Protein AF-Q0GH39-F1 (afdb_monomer)

Secondary structure (DSSP, 8-state):
----TT-EEPTTHHHHHHHHHTTT-SEEEEEEEEESSS-EEES--SS-EEE-HHHHHHHHHTSSS----STTEEE-HHHHHHHHHHS-TT---SSSHHHHHHHHHHTT-S-EEEEEEEEEEEEP-TTSTTT---HHHHHHHHHHHHHHHHHHHHHGGGS--HHHHHHHHHHHHHHHHHHHHTT-

Structure (mmCIF, N/CA/C/O backbone):
data_AF-Q0GH39-F1
#
_entry.id   AF-Q0GH39-F1
#
loop_
_atom_site.group_PDB
_atom_site.id
_atom_site.type_symbol
_atom_site.label_atom_id
_atom_site.label_alt_id
_atom_site.label_comp_id
_atom_site.label_asym_id
_atom_site.label_entity_id
_atom_site.label_seq_id
_atom_site.pdbx_PDB_ins_code
_atom_site.Cartn_x
_atom_site.Cartn_y
_atom_site.Cartn_z
_atom_site.occupancy
_atom_site.B_iso_or_equiv
_atom_site.auth_seq_id
_atom_site.auth_comp_id
_atom_site.auth_asym_id
_atom_site.auth_atom_id
_atom_site.pdbx_PDB_model_num
ATOM 1 N N . MET A 1 1 ? -10.008 -7.295 0.689 1.00 92.81 1 MET A N 1
ATOM 2 C CA . MET A 1 1 ? -8.593 -7.671 0.503 1.00 92.81 1 MET A CA 1
ATOM 3 C C . MET A 1 1 ? -8.349 -7.743 -0.989 1.00 92.81 1 MET A C 1
ATOM 5 O O . MET A 1 1 ? -9.233 -8.236 -1.680 1.00 92.81 1 MET A O 1
ATOM 9 N N . PHE A 1 2 ? -7.231 -7.207 -1.463 1.00 94.56 2 PHE A N 1
ATOM 10 C CA . PHE A 1 2 ? -6.811 -7.330 -2.860 1.00 94.56 2 PHE A CA 1
ATOM 11 C C . PHE A 1 2 ? -5.797 -8.472 -2.965 1.00 94.56 2 PHE A C 1
ATOM 13 O O . PHE A 1 2 ? -4.996 -8.655 -2.045 1.00 94.56 2 PHE A O 1
ATOM 20 N N . LEU A 1 3 ? -5.889 -9.251 -4.038 1.00 95.94 3 LEU A N 1
ATOM 21 C CA . LEU A 1 3 ? -5.005 -10.368 -4.350 1.00 95.94 3 LEU A CA 1
ATOM 22 C C . LEU A 1 3 ? -4.708 -10.300 -5.843 1.00 95.94 3 LEU A C 1
ATOM 24 O O . LEU A 1 3 ? -5.643 -10.351 -6.648 1.00 95.94 3 LEU A O 1
ATOM 28 N N . ASP A 1 4 ? -3.433 -10.161 -6.182 1.00 94.44 4 ASP A N 1
ATOM 29 C CA . ASP A 1 4 ? -2.993 -10.166 -7.570 1.00 94.44 4 ASP A CA 1
ATOM 30 C C . ASP A 1 4 ? -3.060 -11.594 -8.128 1.00 94.44 4 ASP A C 1
ATOM 32 O O . ASP A 1 4 ? -2.975 -12.582 -7.399 1.00 94.44 4 ASP A O 1
ATOM 36 N N . SER A 1 5 ? -3.273 -11.718 -9.438 1.00 94.19 5 SER A N 1
ATOM 37 C CA . SER A 1 5 ? -3.526 -13.013 -10.085 1.00 94.19 5 SER A CA 1
ATOM 38 C C . SER A 1 5 ? -2.322 -13.957 -10.106 1.00 94.19 5 SER A C 1
ATOM 40 O O . SER A 1 5 ? -2.497 -15.153 -10.329 1.00 94.19 5 SER A O 1
ATOM 42 N N . ASP A 1 6 ? -1.115 -13.418 -9.948 1.00 94.12 6 ASP A N 1
ATOM 43 C CA . ASP A 1 6 ? 0.143 -14.157 -9.853 1.00 94.12 6 ASP A CA 1
ATOM 44 C C . ASP A 1 6 ? 0.579 -14.434 -8.405 1.00 94.12 6 ASP A C 1
ATOM 46 O O . ASP A 1 6 ? 1.535 -15.175 -8.203 1.00 94.12 6 ASP A O 1
ATOM 50 N N . ASP A 1 7 ? -0.166 -13.944 -7.412 1.00 96.50 7 ASP A N 1
ATOM 51 C CA . ASP A 1 7 ? 0.133 -14.090 -5.989 1.00 96.50 7 ASP A CA 1
ATOM 52 C C . ASP A 1 7 ? -0.756 -15.137 -5.295 1.00 96.50 7 ASP A C 1
ATOM 54 O O . ASP A 1 7 ? -1.732 -15.652 -5.849 1.00 96.50 7 ASP A O 1
ATOM 58 N N . PHE A 1 8 ? -0.450 -15.448 -4.030 1.00 97.31 8 PHE A N 1
ATOM 59 C CA . PHE A 1 8 ? -1.297 -16.313 -3.204 1.00 97.31 8 PHE A CA 1
ATOM 60 C C . PHE A 1 8 ? -1.294 -15.930 -1.720 1.00 97.31 8 PHE A C 1
ATOM 62 O O . PHE A 1 8 ? -0.456 -15.176 -1.228 1.00 97.31 8 PHE A O 1
ATOM 69 N N . LEU A 1 9 ? -2.270 -16.453 -0.978 1.00 97.88 9 LEU A N 1
ATOM 70 C CA . LEU A 1 9 ? -2.419 -16.214 0.456 1.00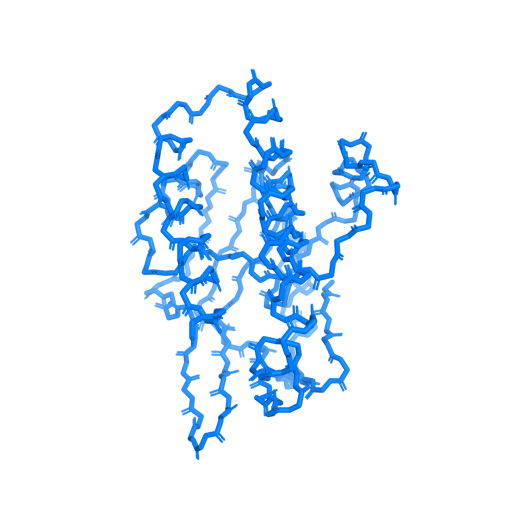 97.88 9 LEU A CA 1
ATOM 71 C C . LEU A 1 9 ? -1.886 -17.387 1.280 1.00 97.88 9 LEU A C 1
ATOM 73 O O . LEU A 1 9 ? -1.982 -18.547 0.876 1.00 97.88 9 LEU A O 1
ATOM 77 N N . THR A 1 10 ? -1.393 -17.090 2.481 1.00 97.19 10 THR A N 1
ATOM 78 C CA . THR A 1 10 ? -1.124 -18.115 3.496 1.00 97.19 10 THR A CA 1
ATOM 79 C C . THR A 1 10 ? -2.443 -18.805 3.885 1.00 97.19 10 THR A C 1
ATOM 81 O O . THR A 1 10 ? -3.457 -18.115 4.043 1.00 97.19 10 THR A O 1
ATOM 84 N N . PRO A 1 11 ? -2.475 -20.132 4.115 1.00 97.44 11 PRO A N 1
ATOM 85 C CA . PRO A 1 11 ? -3.648 -20.784 4.696 1.00 97.44 11 PRO A CA 1
ATOM 86 C C . PRO A 1 11 ? -4.101 -20.083 5.988 1.00 97.44 11 PRO A C 1
ATOM 88 O O . PRO A 1 11 ? -3.284 -19.805 6.865 1.00 97.44 11 PRO A O 1
ATOM 91 N N . GLY A 1 12 ? -5.394 -19.767 6.104 1.00 97.44 12 GLY A N 1
ATOM 92 C CA . GLY A 1 12 ? -5.940 -19.029 7.250 1.00 97.44 12 GLY A CA 1
ATOM 93 C C . GLY A 1 12 ? -5.892 -17.496 7.135 1.00 97.44 12 GLY A C 1
ATOM 94 O O . GLY A 1 12 ? -6.342 -16.801 8.049 1.00 97.44 12 GLY A O 1
ATOM 95 N N . ALA A 1 13 ? -5.338 -16.934 6.052 1.00 97.75 13 ALA A N 1
ATOM 96 C CA . ALA A 1 13 ? -5.208 -15.483 5.873 1.00 97.75 13 ALA A CA 1
ATOM 97 C C . ALA A 1 13 ? -6.553 -14.743 5.957 1.00 97.75 13 ALA A C 1
ATOM 99 O O . ALA A 1 13 ? -6.660 -13.709 6.623 1.00 97.75 13 ALA A O 1
ATOM 100 N N . CYS A 1 14 ? -7.585 -15.280 5.301 1.00 97.50 14 CYS A N 1
ATOM 101 C CA . CYS A 1 14 ? -8.921 -14.692 5.283 1.00 97.50 14 CYS A CA 1
ATOM 102 C C . CYS A 1 14 ? -9.571 -14.734 6.668 1.00 97.50 14 CYS A C 1
ATOM 104 O O . CYS A 1 14 ? -10.181 -13.753 7.085 1.00 97.50 14 CYS A O 1
ATOM 106 N N . GLU A 1 15 ? -9.406 -15.829 7.404 1.00 98.25 15 GLU A N 1
ATOM 107 C CA . GLU A 1 15 ? -9.923 -16.031 8.755 1.00 98.25 15 GLU A CA 1
ATOM 108 C C . GLU A 1 15 ? -9.278 -15.057 9.742 1.00 98.25 15 GLU A C 1
ATOM 110 O O . GLU A 1 15 ? -9.983 -14.417 10.527 1.00 98.25 15 GLU A O 1
ATOM 115 N N . ILE A 1 16 ? -7.952 -14.894 9.663 1.00 97.94 16 ILE A N 1
ATOM 116 C CA . ILE A 1 16 ? -7.201 -13.914 10.455 1.00 97.94 16 ILE A CA 1
ATOM 117 C C . ILE A 1 16 ? -7.714 -12.505 10.150 1.00 97.94 16 ILE A C 1
ATOM 119 O O . ILE A 1 16 ? -8.141 -11.793 11.061 1.00 97.94 16 ILE A O 1
ATOM 123 N N . ALA A 1 17 ? -7.734 -12.109 8.874 1.00 98.00 17 ALA A N 1
ATOM 124 C CA . ALA A 1 17 ? -8.177 -10.777 8.482 1.00 98.00 17 ALA A CA 1
ATOM 125 C C . ALA A 1 17 ? -9.638 -10.518 8.877 1.00 98.00 17 ALA A C 1
ATOM 127 O O . ALA A 1 17 ? -9.957 -9.448 9.385 1.00 98.00 17 ALA A O 1
ATOM 128 N N . PHE A 1 18 ? -10.529 -11.494 8.701 1.00 97.75 18 PHE A N 1
ATOM 129 C CA . PHE A 1 18 ? -11.941 -11.371 9.055 1.00 97.75 18 PHE A CA 1
ATOM 130 C C . PHE A 1 18 ? -12.151 -11.220 10.564 1.00 97.75 18 PHE A C 1
ATOM 132 O O . PHE A 1 18 ? -12.918 -10.356 10.998 1.00 97.75 18 PHE A O 1
ATOM 139 N N . LYS A 1 19 ? -11.447 -12.024 11.372 1.00 98.25 19 LYS A N 1
ATOM 140 C CA . LYS A 1 19 ? -11.475 -11.923 12.836 1.00 98.25 19 LYS A CA 1
ATOM 141 C C . LYS A 1 19 ? -11.043 -10.537 13.305 1.00 98.25 19 LYS A C 1
ATOM 143 O O . LYS A 1 19 ? -11.681 -9.972 14.191 1.00 98.25 19 LYS A O 1
ATOM 148 N N . GLU A 1 20 ? -9.983 -9.992 12.718 1.00 98.12 20 GLU A N 1
ATOM 149 C CA . GLU A 1 20 ? -9.489 -8.665 13.076 1.00 98.12 20 GLU A CA 1
ATOM 150 C C . GLU A 1 20 ? -10.430 -7.560 12.577 1.00 98.12 20 GLU A C 1
ATOM 152 O O . GLU A 1 20 ? -10.809 -6.703 13.369 1.00 98.12 20 GLU A O 1
ATOM 157 N N . MET A 1 21 ? -10.929 -7.618 11.335 1.00 97.75 21 MET A N 1
ATOM 158 C CA . MET A 1 21 ? -11.890 -6.632 10.807 1.00 97.75 21 MET A CA 1
ATOM 159 C C . MET A 1 21 ? -13.150 -6.517 11.678 1.00 97.75 21 MET A C 1
ATOM 161 O O . MET A 1 21 ? -13.659 -5.413 11.877 1.00 97.75 21 MET A O 1
ATOM 165 N N . LYS A 1 22 ? -13.627 -7.625 12.270 1.00 97.88 22 LYS A N 1
ATOM 166 C CA . LYS A 1 22 ? -14.763 -7.623 13.214 1.00 97.88 22 LYS A CA 1
ATOM 167 C C . LYS A 1 22 ? -14.542 -6.774 14.470 1.00 97.88 22 LYS A C 1
ATOM 169 O O . LYS A 1 22 ? -15.515 -6.406 15.119 1.00 97.88 22 LYS A O 1
ATOM 174 N N . LYS A 1 23 ? -13.298 -6.421 14.802 1.00 98.00 23 LYS A N 1
ATOM 175 C CA . LYS A 1 23 ? -12.961 -5.510 15.911 1.00 98.00 23 LYS A CA 1
ATOM 176 C C . LYS A 1 23 ? -13.138 -4.025 15.544 1.00 98.00 23 LYS A C 1
ATOM 178 O O . LYS A 1 23 ? -12.750 -3.145 16.321 1.00 98.00 23 LYS A O 1
ATOM 183 N N . GLY A 1 24 ? -13.704 -3.741 14.368 1.00 97.81 24 GLY A N 1
ATOM 184 C CA . GLY A 1 24 ? -14.064 -2.398 13.915 1.00 97.81 24 GLY A CA 1
ATOM 185 C C . GLY A 1 24 ? -12.894 -1.594 13.354 1.00 97.81 24 GLY A C 1
ATOM 186 O O . GLY A 1 24 ? -12.893 -0.377 13.492 1.00 97.81 24 GLY A O 1
ATOM 187 N N . PHE A 1 25 ? -11.880 -2.252 12.788 1.00 98.62 25 PHE A N 1
ATOM 188 C CA . PHE A 1 25 ? -10.782 -1.563 12.105 1.00 98.62 25 PHE A CA 1
ATOM 189 C C . PHE A 1 25 ? -11.198 -1.080 10.713 1.00 98.62 25 PHE A C 1
ATOM 191 O O . PHE A 1 25 ? -11.975 -1.732 10.011 1.00 98.62 25 PHE A O 1
ATOM 198 N N . ASP A 1 26 ? -10.619 0.043 10.304 1.00 98.69 26 ASP A N 1
ATOM 199 C CA . ASP A 1 26 ? -10.753 0.609 8.962 1.00 98.69 26 ASP A CA 1
ATOM 200 C C . ASP A 1 26 ? -9.764 -0.026 7.992 1.00 98.69 26 ASP A C 1
ATOM 202 O O . ASP A 1 26 ? -10.059 -0.229 6.813 1.00 98.69 26 ASP A O 1
ATOM 206 N N . LEU A 1 27 ? -8.574 -0.329 8.504 1.00 98.62 27 LEU A N 1
ATOM 207 C CA . LEU A 1 27 ? -7.462 -0.862 7.744 1.00 98.62 27 LEU A CA 1
ATOM 208 C C . LEU A 1 27 ? -6.684 -1.863 8.586 1.00 98.62 27 LEU A C 1
ATOM 210 O O . LEU A 1 27 ? -6.295 -1.569 9.717 1.00 98.62 27 LEU A O 1
ATOM 214 N N . LEU A 1 28 ? -6.390 -3.011 7.989 1.00 98.56 28 LEU A N 1
ATOM 215 C CA . LEU A 1 28 ? -5.394 -3.946 8.495 1.00 98.56 28 LEU A CA 1
ATOM 216 C C . LEU A 1 28 ? -4.222 -3.988 7.520 1.00 98.56 28 LEU A C 1
ATOM 218 O O . LEU A 1 28 ? -4.433 -4.196 6.325 1.00 98.56 28 LEU A O 1
ATOM 222 N N . CYS A 1 29 ? -3.008 -3.843 8.035 1.00 97.81 29 CYS A N 1
ATOM 223 C CA . CYS A 1 29 ? -1.756 -4.006 7.307 1.00 97.81 29 CYS A CA 1
ATOM 224 C C . CYS A 1 29 ? -1.019 -5.231 7.843 1.00 97.81 29 CYS A C 1
ATOM 226 O O . CYS A 1 29 ? -0.795 -5.345 9.046 1.00 97.81 29 CYS A O 1
ATOM 228 N N . PHE A 1 30 ? -0.600 -6.118 6.954 1.00 97.44 30 PHE A N 1
ATOM 229 C CA . PHE A 1 30 ? 0.136 -7.322 7.315 1.00 97.44 30 PHE A CA 1
ATOM 230 C C . PHE A 1 30 ? 1.515 -7.338 6.662 1.00 97.44 30 PHE A C 1
ATOM 232 O O . PHE A 1 30 ? 1.732 -6.718 5.613 1.00 97.44 30 PHE A O 1
ATOM 239 N N . ASP A 1 31 ? 2.441 -8.066 7.279 1.00 96.19 31 ASP A N 1
ATOM 240 C CA . ASP A 1 31 ? 3.683 -8.455 6.619 1.00 96.19 31 ASP A CA 1
ATOM 241 C C . ASP A 1 31 ? 3.399 -9.425 5.457 1.00 96.19 31 ASP A C 1
ATOM 243 O O . ASP A 1 31 ? 2.314 -10.008 5.320 1.00 96.19 31 ASP A O 1
ATOM 247 N N . ALA A 1 32 ? 4.402 -9.599 4.600 1.00 96.50 32 ALA A N 1
ATOM 248 C CA . ALA A 1 32 ? 4.335 -10.481 3.440 1.00 96.50 32 ALA A CA 1
ATOM 249 C C . ALA A 1 32 ? 5.587 -11.338 3.315 1.00 96.50 32 ALA A C 1
ATOM 251 O O . ALA A 1 32 ? 6.680 -10.937 3.722 1.00 96.50 32 ALA A O 1
ATOM 252 N N . PHE A 1 33 ? 5.445 -12.460 2.626 1.00 97.44 33 PHE A N 1
ATOM 253 C CA . PHE A 1 33 ? 6.554 -13.131 1.975 1.00 97.44 33 PHE A CA 1
ATOM 254 C C . PHE A 1 33 ? 6.672 -12.625 0.537 1.00 97.44 33 PHE A C 1
ATOM 256 O O . PHE A 1 33 ? 5.681 -12.510 -0.166 1.00 97.44 33 PHE A O 1
ATOM 263 N N . VAL A 1 34 ? 7.889 -12.317 0.103 1.00 95.88 34 VAL A N 1
ATOM 264 C CA . VAL A 1 34 ? 8.222 -11.963 -1.281 1.00 95.88 34 VAL A CA 1
ATOM 265 C C . VAL A 1 34 ? 9.200 -13.003 -1.800 1.00 95.88 34 VAL A C 1
ATOM 267 O O . VAL A 1 34 ? 10.289 -13.168 -1.233 1.00 95.88 34 VAL A O 1
ATOM 270 N N . HIS A 1 35 ? 8.828 -13.689 -2.873 1.00 95.31 35 HIS A N 1
ATOM 271 C CA . HIS A 1 35 ? 9.655 -14.673 -3.555 1.00 95.31 35 HIS A CA 1
ATOM 272 C C . HIS A 1 35 ? 10.178 -14.109 -4.886 1.00 95.31 35 HIS A C 1
ATOM 274 O O . HIS A 1 35 ? 9.443 -13.476 -5.628 1.00 95.31 35 HIS A O 1
ATOM 280 N N . ARG A 1 36 ? 11.479 -14.292 -5.167 1.00 90.56 36 ARG A N 1
ATOM 281 C CA . ARG A 1 36 ? 12.134 -13.920 -6.445 1.00 90.56 36 ARG A CA 1
ATOM 282 C C . ARG A 1 36 ? 13.186 -14.943 -6.852 1.00 90.56 36 ARG A C 1
ATOM 284 O O . ARG A 1 36 ? 13.103 -15.554 -7.902 1.00 90.56 36 ARG A O 1
ATOM 291 N N . VAL A 1 37 ? 14.199 -15.094 -6.002 1.00 91.38 37 VAL A N 1
ATOM 292 C CA . VAL A 1 37 ? 15.189 -16.194 -6.052 1.00 91.38 37 VAL A CA 1
ATOM 293 C C . VAL A 1 37 ? 15.162 -16.973 -4.738 1.00 91.38 37 VAL A C 1
ATOM 295 O O . VAL A 1 37 ? 15.375 -18.176 -4.699 1.00 91.38 37 VAL A O 1
ATOM 298 N N . LYS A 1 38 ? 14.918 -16.256 -3.637 1.00 94.19 38 LYS A N 1
ATOM 299 C CA . LYS A 1 38 ? 14.680 -16.790 -2.299 1.00 94.19 38 LYS A CA 1
ATOM 300 C C . LYS A 1 38 ? 13.532 -16.013 -1.679 1.00 94.19 38 LYS A C 1
ATOM 302 O O . LYS A 1 38 ? 13.419 -14.808 -1.926 1.00 94.19 38 LYS A O 1
ATOM 307 N N . THR A 1 39 ? 12.754 -16.678 -0.840 1.00 95.81 39 THR A N 1
ATOM 308 C CA . THR A 1 39 ? 11.678 -16.049 -0.078 1.00 95.81 39 THR A CA 1
ATOM 309 C C . THR A 1 39 ? 12.249 -15.163 1.024 1.00 95.81 39 THR A C 1
ATOM 311 O O . THR A 1 39 ? 13.164 -15.557 1.752 1.00 95.81 39 THR A O 1
ATOM 314 N N . LYS A 1 40 ? 11.731 -13.940 1.142 1.00 95.56 40 LYS A N 1
ATOM 315 C CA . LYS A 1 40 ? 12.098 -12.975 2.186 1.00 95.56 40 LYS A CA 1
ATOM 316 C C . LYS A 1 40 ? 10.846 -12.347 2.773 1.00 95.56 40 LYS A C 1
ATOM 318 O O . LYS A 1 40 ? 9.863 -12.174 2.069 1.00 95.56 40 LYS A O 1
ATOM 323 N N . GLN A 1 41 ? 10.917 -11.924 4.031 1.00 94.19 41 GLN A N 1
ATOM 324 C CA . GLN A 1 41 ? 9.872 -11.083 4.607 1.00 94.19 41 GLN A CA 1
ATOM 325 C C . GLN A 1 41 ? 9.953 -9.647 4.076 1.00 94.19 41 GLN A C 1
ATOM 327 O O . GLN A 1 41 ? 11.050 -9.070 3.966 1.00 94.19 41 GLN A O 1
ATOM 332 N N . PHE A 1 42 ? 8.782 -9.089 3.792 1.00 91.25 42 PHE A N 1
ATOM 333 C CA . PHE A 1 42 ? 8.529 -7.734 3.320 1.00 91.25 42 PHE A CA 1
ATOM 334 C C . PHE A 1 42 ? 7.717 -6.951 4.358 1.00 91.25 42 PHE A C 1
ATOM 336 O O . PHE A 1 42 ? 7.012 -7.556 5.156 1.00 91.25 42 PHE A O 1
ATOM 343 N N . TYR A 1 43 ? 7.881 -5.624 4.362 1.00 90.56 43 TYR A N 1
ATOM 344 C CA . TYR A 1 43 ? 7.583 -4.682 5.458 1.00 90.56 43 TYR A CA 1
ATOM 345 C C . TYR A 1 43 ? 8.372 -4.910 6.752 1.00 90.56 43 TYR A C 1
ATOM 347 O O . TYR A 1 43 ? 9.080 -3.991 7.173 1.00 90.56 43 TYR A O 1
ATOM 355 N N . ARG A 1 44 ? 8.386 -6.136 7.284 1.00 93.56 44 ARG A N 1
ATOM 356 C CA . ARG A 1 44 ? 9.120 -6.536 8.498 1.00 93.56 44 ARG A CA 1
ATOM 357 C C . ARG A 1 44 ? 8.716 -5.688 9.697 1.00 93.56 44 ARG A C 1
ATOM 359 O O . ARG A 1 44 ? 9.564 -5.061 10.348 1.00 93.56 44 ARG A O 1
ATOM 366 N N . PHE A 1 45 ? 7.418 -5.637 9.963 1.00 93.50 45 PHE A N 1
ATOM 367 C CA . PHE A 1 45 ? 6.898 -4.935 11.123 1.00 93.50 45 PHE A CA 1
ATOM 368 C C . PHE A 1 45 ? 7.511 -5.503 12.409 1.00 93.50 45 PHE A C 1
ATOM 370 O O . PHE A 1 45 ? 7.539 -6.709 12.644 1.00 93.50 45 PHE A O 1
ATOM 377 N N . LYS A 1 46 ? 8.046 -4.617 13.259 1.00 92.62 46 LYS A N 1
ATOM 378 C CA . LYS A 1 46 ? 8.759 -5.029 14.482 1.00 92.62 46 LYS A CA 1
ATOM 379 C C . LYS A 1 46 ? 7.829 -5.659 15.519 1.00 92.62 46 LYS A C 1
ATOM 381 O O . LYS A 1 46 ? 8.256 -6.510 16.293 1.00 92.62 46 LYS A O 1
ATOM 386 N N . GLN A 1 47 ? 6.582 -5.209 15.544 1.00 93.75 47 GLN A N 1
ATOM 387 C CA . GLN A 1 47 ? 5.547 -5.647 16.466 1.00 93.75 47 GLN A CA 1
ATOM 388 C C . GLN A 1 47 ? 4.174 -5.356 15.870 1.00 93.75 47 GLN A C 1
ATOM 390 O O . GLN A 1 47 ? 4.048 -4.510 14.980 1.00 93.75 47 GLN A O 1
ATOM 395 N N . ASP A 1 48 ? 3.163 -6.023 16.414 1.00 97.69 48 ASP A N 1
ATOM 396 C CA . ASP A 1 48 ? 1.775 -5.673 16.149 1.00 97.69 48 ASP A CA 1
ATOM 397 C C . ASP A 1 48 ? 1.459 -4.323 16.810 1.00 97.69 48 ASP A C 1
ATOM 399 O O . ASP A 1 48 ? 2.024 -3.971 17.853 1.00 97.69 48 ASP A O 1
ATOM 403 N N . GLY A 1 49 ? 0.566 -3.552 16.200 1.00 97.69 49 GLY A N 1
ATOM 404 C CA . GLY A 1 49 ? 0.223 -2.220 16.684 1.00 97.69 49 GLY A CA 1
ATOM 405 C C . GLY A 1 49 ? -1.149 -1.770 16.219 1.00 97.69 49 GLY A C 1
ATOM 406 O O . GLY A 1 49 ? -1.610 -2.151 15.145 1.00 97.69 49 GLY A O 1
ATOM 407 N N . VAL A 1 50 ? -1.788 -0.946 17.042 1.00 98.44 50 VAL A N 1
ATOM 408 C CA . VAL A 1 50 ? -3.030 -0.244 16.719 1.00 98.44 50 VAL A CA 1
ATOM 409 C C . VAL A 1 50 ? -2.732 1.244 16.744 1.00 98.44 50 VAL A C 1
ATOM 411 O O . VAL A 1 50 ? -2.044 1.713 17.646 1.00 98.44 50 VAL A O 1
ATOM 414 N N . PHE A 1 51 ? -3.243 1.956 15.751 1.00 98.31 51 PHE A N 1
ATOM 415 C CA . PHE A 1 51 ? -2.943 3.355 15.507 1.00 98.31 51 PHE A CA 1
ATOM 416 C C . PHE A 1 51 ? -4.228 4.108 15.187 1.00 98.31 51 PHE A C 1
ATOM 418 O O . PHE A 1 51 ? -5.097 3.592 14.472 1.00 98.31 51 PHE A O 1
ATOM 425 N N . ASN A 1 52 ? -4.316 5.351 15.651 1.00 98.06 52 ASN A N 1
ATOM 426 C CA . ASN A 1 52 ? -5.166 6.330 14.989 1.00 98.06 52 ASN A CA 1
ATOM 427 C C . ASN A 1 52 ? -4.521 6.816 13.677 1.00 98.06 52 ASN A C 1
ATOM 429 O O . ASN A 1 52 ? -3.387 6.456 13.352 1.00 98.06 52 ASN A O 1
ATOM 433 N N . GLN A 1 53 ? -5.230 7.652 12.916 1.00 96.44 53 GLN A N 1
ATOM 434 C CA . GLN A 1 53 ? -4.721 8.182 11.649 1.00 96.44 53 GLN A CA 1
ATOM 435 C C . GLN A 1 53 ? -3.344 8.837 11.784 1.00 96.44 53 GLN A C 1
ATOM 437 O O . GLN A 1 53 ? -2.409 8.469 11.078 1.00 96.44 53 GLN A O 1
ATOM 442 N N . LYS A 1 54 ? -3.211 9.805 12.694 1.00 95.62 54 LYS A N 1
ATOM 443 C CA . LYS A 1 54 ? -1.987 10.592 12.856 1.00 95.62 54 LYS A CA 1
ATOM 444 C C . LYS A 1 54 ? -0.812 9.694 13.242 1.00 95.62 54 LYS A C 1
ATOM 446 O O . LYS A 1 54 ? 0.237 9.749 12.606 1.00 95.62 54 LYS A O 1
ATOM 451 N N . GLU A 1 55 ? -1.019 8.813 14.218 1.00 97.00 55 GLU A N 1
ATOM 452 C CA . GLU A 1 55 ? -0.010 7.843 14.656 1.00 97.00 55 GLU A CA 1
ATOM 453 C C . GLU A 1 55 ? 0.407 6.905 13.516 1.00 97.00 55 GLU A C 1
ATOM 455 O O . GLU A 1 55 ? 1.588 6.586 13.373 1.00 97.00 55 GLU A O 1
ATOM 460 N N . PHE A 1 56 ? -0.540 6.491 12.668 1.00 97.06 56 PHE A N 1
ATOM 461 C CA . PHE A 1 56 ? -0.251 5.654 11.510 1.00 97.06 56 PHE A CA 1
ATOM 462 C C . PHE A 1 56 ? 0.574 6.397 10.448 1.00 97.06 56 PHE A C 1
ATOM 464 O O . 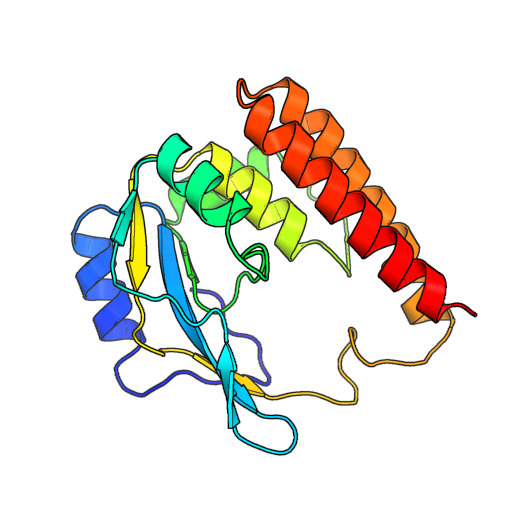PHE A 1 56 ? 1.530 5.838 9.911 1.00 97.06 56 PHE A O 1
ATOM 471 N N . LEU A 1 57 ? 0.267 7.666 10.167 1.00 95.75 57 LEU A N 1
ATOM 472 C CA . LEU A 1 57 ? 1.037 8.493 9.227 1.00 95.75 57 LEU A CA 1
ATOM 473 C C . LEU A 1 57 ? 2.468 8.762 9.730 1.00 95.75 57 LEU A C 1
ATOM 475 O O . LEU A 1 57 ? 3.437 8.693 8.961 1.00 95.75 57 LEU A O 1
ATOM 479 N N . GLU A 1 58 ? 2.630 8.993 11.033 1.00 94.69 58 GLU A N 1
ATOM 480 C CA . GLU A 1 58 ? 3.944 9.084 11.679 1.00 94.69 58 GLU A CA 1
ATOM 481 C C . GLU A 1 58 ? 4.698 7.748 11.620 1.00 94.69 58 GLU A C 1
ATOM 483 O O . GLU A 1 58 ? 5.902 7.714 11.341 1.00 94.69 58 GLU A O 1
ATOM 488 N N . PHE A 1 59 ? 3.998 6.634 11.849 1.00 94.69 59 PHE A N 1
ATOM 489 C CA . PHE A 1 59 ? 4.548 5.288 11.722 1.00 94.69 59 PHE A CA 1
ATOM 490 C C . PHE A 1 59 ? 5.051 5.018 10.298 1.00 94.69 59 PHE A C 1
ATOM 492 O O . PHE A 1 59 ? 6.184 4.553 10.143 1.00 94.69 59 PHE A O 1
ATOM 499 N N . LEU A 1 60 ? 4.263 5.352 9.267 1.00 92.75 60 LEU A N 1
ATOM 500 C CA . LEU A 1 60 ? 4.635 5.211 7.853 1.00 92.75 60 LEU A CA 1
ATOM 501 C C . LEU A 1 60 ? 5.896 6.009 7.511 1.00 92.75 60 LEU A C 1
ATOM 503 O O . LEU A 1 60 ? 6.792 5.485 6.850 1.00 92.75 60 LEU A O 1
ATOM 507 N N . SER A 1 61 ? 6.001 7.239 8.019 1.00 90.81 61 SER A N 1
ATOM 508 C CA . SER A 1 61 ? 7.154 8.124 7.795 1.00 90.81 61 SER A CA 1
ATOM 509 C C . SER A 1 61 ? 8.478 7.562 8.316 1.00 90.81 61 SER A C 1
ATOM 511 O O . SER A 1 61 ? 9.547 7.937 7.829 1.00 90.81 61 SER A O 1
ATOM 513 N N . LYS A 1 62 ? 8.412 6.643 9.287 1.00 90.38 62 LYS A N 1
ATOM 514 C CA . LYS A 1 62 ? 9.569 5.974 9.899 1.00 90.38 62 LYS A CA 1
ATOM 515 C C . LYS A 1 62 ? 9.908 4.636 9.231 1.00 90.38 62 LYS A C 1
ATOM 517 O O . LYS A 1 62 ? 10.942 4.047 9.551 1.00 90.38 62 LYS A O 1
ATOM 522 N N . GLN A 1 63 ? 9.074 4.142 8.312 1.00 87.75 63 GLN A N 1
ATOM 523 C CA . GLN A 1 63 ? 9.331 2.878 7.625 1.00 87.75 63 GLN A CA 1
ATOM 524 C C . GLN A 1 63 ? 10.375 3.036 6.519 1.00 87.75 63 GLN A C 1
ATOM 526 O O . GLN A 1 63 ? 10.442 4.041 5.813 1.00 87.75 63 GLN A O 1
ATOM 531 N N . ARG A 1 64 ? 11.164 1.977 6.307 1.00 83.25 64 ARG A N 1
ATOM 532 C CA . ARG A 1 64 ? 12.100 1.893 5.172 1.00 83.25 64 ARG A CA 1
ATOM 533 C C . ARG A 1 64 ? 11.370 2.007 3.828 1.00 83.25 64 ARG A C 1
ATOM 535 O O . ARG A 1 64 ? 11.886 2.618 2.894 1.00 83.25 64 ARG A O 1
ATOM 542 N N . HIS A 1 65 ? 10.195 1.391 3.742 1.00 80.06 65 HIS A N 1
ATOM 543 C CA . HIS A 1 65 ? 9.305 1.430 2.592 1.00 80.06 65 HIS A CA 1
ATOM 544 C C . HIS A 1 65 ? 7.969 2.003 3.055 1.00 80.06 65 HIS A C 1
ATOM 546 O O . HIS A 1 65 ? 7.361 1.458 3.977 1.00 80.06 65 HIS A O 1
ATOM 552 N N . PHE A 1 66 ? 7.513 3.088 2.427 1.00 80.06 66 PHE A N 1
ATOM 553 C CA . PHE A 1 66 ? 6.149 3.551 2.649 1.00 80.06 66 PHE A CA 1
ATOM 554 C C . PHE A 1 66 ? 5.201 2.466 2.136 1.00 80.06 66 PHE A C 1
ATOM 556 O O . PHE A 1 66 ? 5.375 1.960 1.027 1.00 80.06 66 PHE A O 1
ATOM 563 N N . CYS A 1 67 ? 4.263 2.046 2.981 1.00 86.88 67 CYS A N 1
ATOM 564 C CA . CYS A 1 67 ? 3.468 0.838 2.787 1.00 86.88 67 CYS A CA 1
ATOM 565 C C . CYS A 1 67 ? 2.355 1.007 1.746 1.00 86.88 67 CYS A C 1
ATOM 567 O O . CYS A 1 67 ? 1.181 0.855 2.072 1.00 86.88 67 CYS A O 1
ATOM 569 N N . TRP A 1 68 ? 2.724 1.319 0.504 1.00 92.88 68 TRP A N 1
ATOM 570 C CA . TRP A 1 68 ? 1.795 1.707 -0.557 1.00 92.88 68 TRP A CA 1
ATOM 571 C C . TRP A 1 68 ? 1.088 0.564 -1.268 1.00 92.88 68 TRP A C 1
ATOM 573 O O . TRP A 1 68 ? 0.104 0.832 -1.943 1.00 92.88 68 TRP A O 1
ATOM 583 N N . SER A 1 69 ? 1.557 -0.677 -1.122 1.00 92.62 69 SER A N 1
ATOM 584 C CA . SER A 1 69 ? 0.909 -1.815 -1.779 1.00 92.62 69 SER A CA 1
ATOM 585 C C . SER A 1 69 ? -0.563 -1.919 -1.389 1.00 92.62 69 SER A C 1
ATOM 587 O O . SER A 1 69 ? -0.890 -1.792 -0.208 1.00 92.62 69 SER A O 1
ATOM 589 N N . VAL A 1 70 ? -1.454 -2.215 -2.327 1.00 95.38 70 VAL A N 1
ATOM 590 C CA . VAL A 1 70 ? -2.817 -2.637 -1.954 1.00 95.38 70 VAL A CA 1
ATOM 591 C C . VAL A 1 70 ? -2.845 -4.091 -1.487 1.00 95.38 70 VAL A C 1
ATOM 593 O O . VAL A 1 70 ? -3.642 -4.455 -0.618 1.00 95.38 70 VAL A O 1
ATOM 596 N N . TRP A 1 71 ? -1.919 -4.908 -1.992 1.00 93.50 71 TRP A N 1
ATOM 597 C CA . TRP A 1 71 ? -1.646 -6.237 -1.461 1.00 93.50 71 TRP A CA 1
ATOM 598 C C . TRP A 1 71 ? -1.082 -6.150 -0.029 1.00 93.50 71 TRP A C 1
ATOM 600 O O . TRP A 1 71 ? -0.526 -5.128 0.384 1.00 93.50 71 TRP A O 1
ATOM 610 N N . THR A 1 72 ? -1.293 -7.220 0.744 1.00 93.56 72 THR A N 1
ATOM 611 C CA . THR A 1 72 ? -1.127 -7.324 2.217 1.00 93.56 72 THR A CA 1
ATOM 612 C C . THR A 1 72 ? -2.053 -6.484 3.092 1.00 93.56 72 THR A C 1
ATOM 614 O O . THR A 1 72 ? -1.831 -6.378 4.303 1.00 93.56 72 THR A O 1
ATOM 617 N N . LYS A 1 73 ? -3.111 -5.901 2.524 1.00 97.12 73 LYS A N 1
ATOM 618 C CA . LYS A 1 73 ? -4.052 -5.077 3.285 1.00 97.12 73 LYS A CA 1
ATOM 619 C C . LYS A 1 73 ? -5.488 -5.574 3.199 1.00 97.12 73 LYS A C 1
ATOM 621 O O . LYS A 1 73 ? -5.958 -6.081 2.175 1.00 97.12 73 LYS A O 1
ATOM 626 N N . CYS A 1 74 ? -6.216 -5.390 4.296 1.00 98.06 74 CYS A N 1
ATOM 627 C CA . CYS A 1 74 ? -7.663 -5.550 4.330 1.00 98.06 74 CYS A CA 1
ATOM 628 C C . CYS A 1 74 ? -8.315 -4.192 4.588 1.00 98.06 74 CYS A C 1
ATOM 630 O O . CYS A 1 74 ? -8.033 -3.549 5.595 1.00 98.06 74 CYS A O 1
ATOM 632 N N . PHE A 1 75 ? -9.165 -3.770 3.656 1.00 98.38 75 PHE A N 1
ATOM 633 C CA . PHE A 1 75 ? -9.792 -2.453 3.622 1.00 98.38 75 PHE A CA 1
ATOM 634 C C . PHE A 1 75 ? -11.286 -2.579 3.928 1.00 98.38 75 PHE A C 1
ATOM 636 O O . PHE A 1 75 ? -11.961 -3.472 3.400 1.00 98.38 75 PHE A O 1
ATOM 643 N N . ARG A 1 76 ? -11.817 -1.668 4.743 1.00 98.38 76 ARG A N 1
ATOM 644 C CA . ARG A 1 76 ? -13.251 -1.501 4.972 1.00 98.38 76 ARG A CA 1
ATOM 645 C C . ARG A 1 76 ? -13.924 -0.901 3.734 1.00 98.38 76 ARG A C 1
ATOM 647 O O . ARG A 1 76 ? -13.523 0.139 3.218 1.00 98.38 76 ARG A O 1
ATOM 654 N N . LYS A 1 77 ? -14.963 -1.576 3.242 1.00 97.31 77 LYS A N 1
ATOM 655 C CA . LYS A 1 77 ? -15.574 -1.299 1.931 1.00 97.31 77 LYS A CA 1
ATOM 656 C C . LYS A 1 77 ? -16.144 0.118 1.790 1.00 97.31 77 LYS A C 1
ATOM 658 O O . LYS A 1 77 ? -16.000 0.714 0.731 1.00 97.31 77 LYS A O 1
ATOM 663 N N . ASP A 1 78 ? -16.797 0.655 2.813 1.00 97.88 78 ASP A N 1
ATOM 664 C CA . ASP A 1 78 ? -17.387 2.001 2.776 1.00 97.88 78 ASP A CA 1
ATOM 665 C C . ASP A 1 78 ? -16.326 3.094 2.583 1.00 97.88 78 ASP A C 1
ATOM 667 O O . ASP A 1 78 ? -16.552 4.042 1.835 1.00 97.88 78 ASP A O 1
ATOM 671 N N . ILE A 1 79 ? -15.144 2.938 3.186 1.00 97.94 79 ILE A N 1
ATOM 672 C CA . ILE A 1 79 ? -14.031 3.880 3.020 1.00 97.94 79 ILE A CA 1
ATOM 673 C C . ILE A 1 79 ? -13.438 3.777 1.610 1.00 97.94 79 ILE A C 1
ATOM 675 O O . ILE A 1 79 ? -13.070 4.798 1.031 1.00 97.94 79 ILE A O 1
ATOM 679 N N . ILE A 1 80 ? -13.401 2.576 1.015 1.00 96.38 80 ILE A N 1
ATOM 680 C CA . ILE A 1 80 ? -12.987 2.401 -0.389 1.00 96.38 80 ILE A CA 1
ATOM 681 C C . ILE A 1 80 ? -13.890 3.244 -1.294 1.00 96.38 80 ILE A C 1
ATOM 683 O O . ILE A 1 80 ? -13.396 4.009 -2.118 1.00 96.38 80 ILE A O 1
ATOM 687 N N . LEU A 1 81 ? -15.209 3.134 -1.111 1.00 95.56 81 LEU A N 1
ATOM 688 C CA . LEU A 1 81 ? -16.186 3.872 -1.912 1.00 95.56 81 LEU A CA 1
ATOM 689 C C . LEU A 1 81 ? -16.026 5.389 -1.739 1.00 95.56 81 LEU A C 1
ATOM 691 O O . LEU A 1 81 ? -15.922 6.092 -2.739 1.00 95.56 81 LEU A O 1
ATOM 695 N N . LYS A 1 82 ? -15.871 5.872 -0.498 1.00 95.00 82 LYS A N 1
ATOM 696 C CA . LYS A 1 82 ? -15.551 7.286 -0.215 1.00 95.00 82 LYS A CA 1
ATOM 697 C C . LYS A 1 82 ? -14.245 7.740 -0.872 1.00 95.00 82 LYS A C 1
ATOM 699 O O . LYS A 1 82 ? -14.140 8.862 -1.355 1.00 95.00 82 LYS A O 1
ATOM 704 N N . SER A 1 83 ? -13.240 6.868 -0.924 1.00 93.75 83 SER A N 1
ATOM 705 C CA . SER A 1 83 ? -11.956 7.182 -1.562 1.00 93.75 83 SER A CA 1
ATOM 706 C C . SER A 1 83 ? -12.114 7.371 -3.073 1.00 93.75 83 SER A C 1
ATOM 708 O O . SER A 1 83 ? -11.504 8.272 -3.650 1.00 93.75 83 SER A O 1
ATOM 710 N N . PHE A 1 84 ? -12.978 6.584 -3.718 1.00 91.88 84 PHE A N 1
ATOM 711 C CA . PHE A 1 84 ? -13.286 6.738 -5.143 1.00 91.88 84 PHE A CA 1
ATOM 712 C C . PHE A 1 84 ? -14.126 7.976 -5.471 1.00 91.88 84 PHE A C 1
ATOM 714 O O . PHE A 1 84 ? -14.127 8.406 -6.617 1.00 91.88 84 PHE A O 1
ATOM 721 N N . GLU A 1 85 ? -14.770 8.620 -4.497 1.00 92.56 85 GLU A N 1
ATOM 722 C CA . GLU A 1 85 ? -15.387 9.937 -4.718 1.00 92.56 85 GLU A CA 1
ATOM 723 C C . GLU A 1 85 ? -14.332 11.047 -4.887 1.00 92.56 85 GLU A C 1
ATOM 725 O O . GLU A 1 85 ? -14.597 12.073 -5.515 1.00 92.56 85 GLU A O 1
ATOM 730 N N . LYS A 1 86 ? -13.116 10.847 -4.354 1.00 90.69 86 LYS A N 1
ATOM 731 C CA . LYS A 1 86 ? -11.986 11.787 -4.482 1.00 90.69 86 LYS A CA 1
ATOM 732 C C . LYS A 1 86 ? -11.110 11.522 -5.707 1.00 90.69 86 LYS A C 1
ATOM 734 O O . LYS A 1 86 ? -10.465 12.448 -6.198 1.00 90.69 86 LYS A O 1
ATOM 739 N N . ILE A 1 87 ? -11.071 10.280 -6.188 1.00 86.00 87 ILE A N 1
ATOM 740 C CA . ILE A 1 87 ? -10.264 9.860 -7.339 1.00 86.00 87 ILE 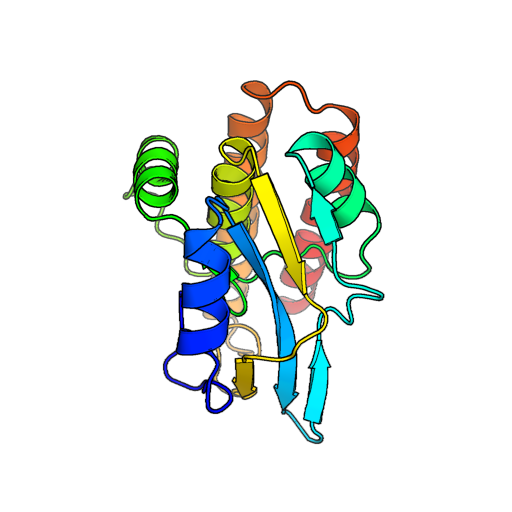A CA 1
ATOM 741 C C . ILE A 1 87 ? -11.171 9.775 -8.561 1.00 86.00 87 ILE A C 1
ATOM 743 O O . ILE A 1 87 ? -12.110 8.986 -8.592 1.00 86.00 87 ILE A O 1
ATOM 747 N N . LYS A 1 88 ? -10.890 10.557 -9.602 1.00 80.81 88 LYS A N 1
ATOM 748 C CA . LYS A 1 88 ? -11.725 10.504 -10.802 1.00 80.81 88 LYS A CA 1
ATOM 749 C C . LYS A 1 88 ? -11.448 9.233 -11.612 1.00 80.81 88 LYS A C 1
ATOM 751 O O . LYS A 1 88 ? -10.300 8.884 -11.863 1.00 80.81 88 LYS A O 1
ATOM 756 N N . ILE A 1 89 ? -12.506 8.571 -12.081 1.00 66.62 89 ILE A N 1
ATOM 757 C CA . ILE A 1 89 ? -12.425 7.320 -12.864 1.00 66.62 89 ILE A CA 1
ATOM 758 C C . ILE A 1 89 ? -11.694 7.496 -14.211 1.00 66.62 89 ILE A C 1
ATOM 760 O O . ILE A 1 89 ? -11.117 6.541 -14.735 1.00 66.62 89 ILE A O 1
ATOM 764 N N . ASP A 1 90 ? -11.687 8.702 -14.782 1.00 70.56 90 ASP A N 1
ATOM 765 C CA . ASP A 1 90 ? -10.951 9.025 -16.011 1.00 70.56 90 ASP A CA 1
ATOM 766 C C . ASP A 1 90 ? -9.433 9.151 -15.786 1.00 70.56 90 ASP A C 1
ATOM 768 O O . ASP A 1 90 ? -8.649 9.128 -16.741 1.00 70.56 90 ASP A O 1
ATOM 772 N N . GLU A 1 91 ? -8.973 9.184 -14.532 1.00 74.31 91 GLU A N 1
ATOM 773 C CA . GLU A 1 91 ? -7.558 9.131 -14.177 1.00 74.31 91 GLU A CA 1
ATOM 774 C C . GLU A 1 91 ? -7.004 7.704 -14.251 1.00 74.31 91 GLU A C 1
ATOM 776 O O . GLU A 1 91 ? -6.423 7.187 -13.302 1.00 74.31 91 GLU A O 1
ATOM 781 N N . ARG A 1 92 ? -7.127 7.072 -15.426 1.00 85.44 92 ARG A N 1
ATOM 782 C CA . ARG A 1 92 ? -6.471 5.790 -15.705 1.00 85.44 92 ARG A CA 1
ATOM 783 C C . ARG A 1 92 ? -4.967 5.938 -15.485 1.00 85.44 92 ARG A C 1
ATOM 785 O O . ARG A 1 92 ? -4.316 6.768 -16.128 1.00 85.44 92 ARG A O 1
ATOM 792 N N . LEU A 1 93 ? -4.458 5.140 -14.559 1.00 93.12 93 LEU A N 1
ATOM 793 C CA . LEU A 1 93 ? -3.054 4.980 -14.225 1.00 93.12 93 LEU A CA 1
ATOM 794 C C . LEU A 1 93 ? -2.750 3.499 -14.353 1.00 93.12 93 LEU A C 1
ATOM 796 O O . LEU A 1 93 ? -3.526 2.662 -13.901 1.00 93.12 93 LEU A O 1
ATOM 800 N N . SER A 1 94 ? -1.633 3.182 -14.985 1.00 93.69 94 SER A N 1
ATOM 801 C CA . SER A 1 94 ? -1.110 1.823 -14.981 1.00 93.69 94 SER A CA 1
ATOM 802 C C . SER A 1 94 ? 0.120 1.682 -14.084 1.00 93.69 94 SER A C 1
ATOM 804 O O . SER A 1 94 ? 0.716 0.610 -14.036 1.00 93.69 94 SER A O 1
ATOM 806 N N . TYR A 1 95 ? 0.565 2.775 -13.462 1.00 94.81 95 TYR A N 1
ATOM 807 C CA . TYR A 1 95 ? 1.649 2.768 -12.493 1.00 94.81 95 TYR A CA 1
ATOM 808 C C . TYR A 1 95 ? 1.453 3.858 -11.433 1.00 94.81 95 TYR A C 1
ATOM 810 O O . TYR A 1 95 ? 1.282 5.037 -11.749 1.00 94.81 95 TYR A O 1
ATOM 818 N N . GLY A 1 96 ? 1.574 3.492 -10.158 1.00 94.19 96 GLY A N 1
ATOM 819 C CA . GLY A 1 96 ? 1.417 4.426 -9.037 1.00 94.19 96 GLY A CA 1
ATOM 820 C C . GLY A 1 96 ? -0.036 4.663 -8.615 1.00 94.19 96 GLY A C 1
ATOM 821 O O . GLY A 1 96 ? -0.285 5.554 -7.800 1.00 94.19 96 GLY A O 1
ATOM 822 N N . GLU A 1 97 ? -0.969 3.872 -9.138 1.00 94.50 97 GLU A N 1
ATOM 823 C CA . GLU A 1 97 ? -2.361 3.753 -8.702 1.00 94.50 97 GLU A CA 1
ATOM 824 C C . GLU A 1 97 ? -2.465 3.295 -7.243 1.00 94.50 97 GLU A C 1
ATOM 826 O O . GLU A 1 97 ? -3.183 3.926 -6.472 1.00 94.50 97 GLU A O 1
ATOM 831 N N . ASP A 1 98 ? -1.662 2.308 -6.833 1.00 95.25 98 ASP A N 1
ATOM 832 C CA . ASP A 1 98 ? -1.559 1.832 -5.447 1.00 95.25 98 ASP A CA 1
ATOM 833 C C . ASP A 1 98 ? -1.239 2.965 -4.467 1.00 95.25 98 ASP A C 1
ATOM 835 O O . ASP A 1 98 ? -1.882 3.124 -3.430 1.00 95.25 98 ASP A O 1
ATOM 839 N N . VAL A 1 99 ? -0.266 3.805 -4.833 1.00 95.50 99 VAL A N 1
ATOM 840 C CA . VAL A 1 99 ? 0.170 4.947 -4.021 1.00 95.50 99 VAL A CA 1
ATOM 841 C C . VAL A 1 99 ? -0.957 5.967 -3.885 1.00 95.50 99 VAL 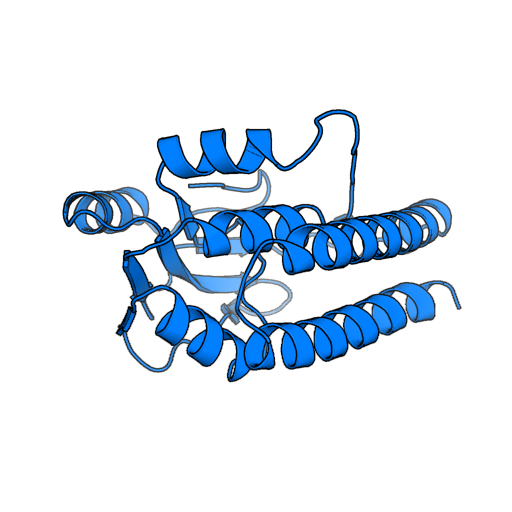A C 1
ATOM 843 O O . VAL A 1 99 ? -1.215 6.443 -2.781 1.00 95.50 99 VAL A O 1
ATOM 846 N N . LEU A 1 100 ? -1.634 6.293 -4.991 1.00 95.94 100 LEU A N 1
ATOM 847 C CA . LEU A 1 100 ? -2.743 7.246 -4.999 1.00 95.94 100 LEU A CA 1
ATOM 848 C C . LEU A 1 100 ? -3.914 6.735 -4.158 1.00 95.94 100 LEU A C 1
ATOM 850 O O . LEU A 1 100 ? -4.401 7.453 -3.286 1.00 95.94 100 LEU A O 1
ATOM 854 N N . PHE A 1 101 ? -4.338 5.494 -4.393 1.00 95.81 101 PHE A N 1
ATOM 855 C CA . PHE A 1 101 ? -5.443 4.883 -3.668 1.00 95.81 101 PHE A CA 1
ATOM 856 C C . PHE A 1 101 ? -5.149 4.793 -2.170 1.00 95.81 101 PHE A C 1
ATOM 858 O O . PHE A 1 101 ? -5.935 5.295 -1.368 1.00 95.81 101 PHE A O 1
ATOM 865 N N . CYS A 1 102 ? -4.003 4.220 -1.787 1.00 96.75 102 CYS A N 1
ATOM 866 C CA . CYS A 1 102 ? -3.629 4.091 -0.382 1.00 96.75 102 CYS A CA 1
ATOM 867 C C . CYS A 1 102 ? -3.514 5.457 0.299 1.00 96.75 102 CYS A C 1
ATOM 869 O O . CYS A 1 102 ? -4.011 5.611 1.409 1.00 96.75 102 CYS A O 1
ATOM 871 N N . TYR A 1 103 ? -2.920 6.459 -0.359 1.00 96.38 103 TYR A N 1
ATOM 872 C CA . TYR A 1 103 ? -2.844 7.811 0.193 1.00 96.38 103 TYR A CA 1
ATOM 873 C C . TYR A 1 103 ? -4.232 8.357 0.549 1.00 96.38 103 TYR A C 1
ATOM 875 O O . TYR A 1 103 ? -4.459 8.726 1.699 1.00 96.38 103 TYR A O 1
ATOM 883 N N . VAL A 1 104 ? -5.163 8.363 -0.411 1.00 95.88 104 VAL A N 1
ATOM 884 C CA . VAL A 1 104 ? -6.525 8.877 -0.197 1.00 95.88 104 VAL A CA 1
ATOM 885 C C . VAL A 1 104 ? -7.248 8.068 0.876 1.00 95.88 104 VAL A C 1
ATOM 887 O O . VAL A 1 104 ? -7.845 8.646 1.781 1.00 95.88 104 VAL A O 1
ATOM 890 N N . TYR A 1 105 ? -7.145 6.741 0.819 1.00 97.56 105 TYR A N 1
ATOM 891 C CA . TYR A 1 105 ? -7.774 5.847 1.785 1.00 97.56 105 TYR A CA 1
ATOM 892 C C . TYR A 1 105 ? -7.288 6.114 3.216 1.00 97.56 105 TYR A C 1
ATOM 894 O O . TYR A 1 105 ? -8.092 6.178 4.148 1.00 97.56 105 TYR A O 1
ATOM 902 N N . PHE A 1 106 ? -5.980 6.320 3.407 1.00 96.94 106 PHE A N 1
ATOM 903 C CA . PHE A 1 106 ? -5.406 6.588 4.728 1.00 96.94 106 PHE A CA 1
ATOM 904 C C . PHE A 1 106 ? -5.939 7.888 5.337 1.00 96.94 106 PHE A C 1
ATOM 906 O O . PHE A 1 106 ? -6.109 7.940 6.553 1.00 96.94 106 PHE A O 1
ATOM 913 N N . MET A 1 107 ? -6.274 8.894 4.518 1.00 96.44 107 MET A N 1
ATOM 914 C CA . MET A 1 107 ? -6.857 10.159 4.989 1.00 96.44 107 MET A CA 1
ATOM 915 C C . MET A 1 107 ? -8.294 10.022 5.519 1.00 96.44 107 MET A C 1
ATOM 917 O O . MET A 1 107 ? -8.789 10.928 6.188 1.00 96.44 107 MET A O 1
ATOM 921 N N . PHE A 1 108 ? -8.960 8.894 5.265 1.00 96.81 108 PHE A N 1
ATOM 922 C CA . PHE A 1 108 ? -10.301 8.595 5.777 1.00 96.81 108 PHE A CA 1
ATOM 923 C C . PHE A 1 108 ? -10.318 7.526 6.875 1.00 96.81 108 PHE A C 1
ATOM 925 O O . PHE A 1 108 ? -11.385 7.202 7.392 1.00 96.81 108 PHE A O 1
ATOM 932 N N . CYS A 1 109 ? -9.162 6.955 7.217 1.00 97.88 109 CYS A N 1
ATOM 933 C CA . CYS A 1 109 ? -9.058 5.977 8.295 1.00 97.88 109 CYS A CA 1
ATOM 934 C C . CYS A 1 109 ? -8.959 6.667 9.652 1.00 97.88 109 CYS A C 1
ATOM 936 O O . CYS A 1 109 ? -8.240 7.652 9.783 1.00 97.88 109 CYS A O 1
ATOM 938 N N . GLU A 1 110 ? -9.581 6.082 10.667 1.00 97.81 110 GLU A N 1
ATOM 939 C CA . GLU A 1 110 ? -9.515 6.486 12.071 1.00 97.81 110 GLU A CA 1
ATOM 940 C C . GLU A 1 110 ? -8.885 5.401 12.950 1.00 97.81 110 GLU A C 1
ATOM 942 O O . GLU A 1 110 ? -8.200 5.731 13.914 1.00 97.81 110 GLU A O 1
ATOM 947 N N . LYS A 1 111 ? -9.074 4.116 12.619 1.00 98.50 111 LYS A N 1
ATOM 948 C CA . LYS A 1 111 ? -8.575 2.971 13.393 1.00 98.50 111 LYS A CA 1
ATOM 949 C C . LYS A 1 111 ? -7.852 1.972 12.492 1.00 98.50 111 LYS A C 1
ATOM 951 O O . LYS A 1 111 ? -8.475 1.194 11.766 1.00 98.50 111 LYS A O 1
ATOM 956 N N . ILE A 1 112 ? -6.526 1.956 12.580 1.00 98.69 112 ILE A N 1
ATOM 957 C CA . ILE A 1 112 ? -5.642 1.119 11.763 1.00 98.69 112 ILE A CA 1
ATOM 958 C C . ILE A 1 112 ? -4.932 0.093 12.647 1.00 98.69 112 ILE A C 1
ATOM 960 O O . ILE A 1 112 ? -4.521 0.413 13.761 1.00 98.69 112 ILE A O 1
ATOM 964 N N . ALA A 1 113 ? -4.750 -1.129 12.149 1.00 98.44 113 ALA A N 1
ATOM 965 C CA . ALA A 1 113 ? -3.891 -2.127 12.779 1.00 98.44 113 ALA A CA 1
ATOM 966 C C . ALA A 1 113 ? -2.789 -2.610 11.834 1.00 98.44 113 ALA A C 1
ATOM 968 O O . ALA A 1 113 ? -2.991 -2.741 10.627 1.00 98.44 113 ALA A O 1
ATOM 969 N N . VAL A 1 114 ? -1.626 -2.902 12.407 1.00 97.88 114 VAL A N 1
ATOM 970 C CA . VAL A 1 114 ? -0.465 -3.485 11.735 1.00 97.88 114 VAL A CA 1
ATOM 971 C C . VAL A 1 114 ? -0.113 -4.797 12.429 1.00 97.88 114 VAL A C 1
ATOM 973 O O . VAL A 1 114 ? -0.107 -4.846 13.658 1.00 97.88 114 VAL A O 1
ATOM 976 N N . PHE A 1 115 ? 0.212 -5.835 11.658 1.00 97.81 115 PHE A N 1
ATOM 977 C CA . PHE A 1 115 ? 0.572 -7.155 12.175 1.00 97.81 115 PHE A CA 1
ATOM 978 C C . PHE A 1 115 ? 1.843 -7.692 11.522 1.00 97.81 115 PHE A C 1
ATOM 980 O O . PHE A 1 115 ? 1.958 -7.704 10.296 1.00 97.81 115 PHE A O 1
ATOM 987 N N . LYS A 1 116 ? 2.749 -8.248 12.332 1.00 96.88 116 LYS A N 1
ATOM 988 C CA . LYS A 1 116 ? 3.951 -8.961 11.853 1.00 96.88 116 LYS A CA 1
ATOM 989 C C . LYS A 1 116 ? 3.633 -10.298 11.173 1.00 96.88 116 LYS A C 1
ATOM 991 O O . LYS A 1 116 ? 4.495 -10.946 10.581 1.00 96.88 116 LYS A O 1
ATOM 996 N N . THR A 1 117 ? 2.402 -10.777 11.335 1.00 97.38 117 THR A N 1
ATOM 997 C CA . THR A 1 117 ? 1.946 -12.024 10.726 1.00 97.38 117 THR A CA 1
ATOM 998 C C . THR A 1 117 ? 1.972 -11.886 9.210 1.00 97.38 117 THR A C 1
ATOM 1000 O O . THR A 1 117 ? 1.334 -10.998 8.650 1.00 97.38 117 THR A O 1
ATOM 1003 N N . CYS A 1 118 ? 2.687 -12.794 8.549 1.00 97.31 118 CYS A N 1
ATOM 1004 C CA . CYS A 1 118 ? 2.732 -12.864 7.096 1.00 97.31 118 CYS A CA 1
ATOM 1005 C C . CYS A 1 118 ? 1.515 -13.633 6.570 1.00 97.31 118 CYS A C 1
ATOM 1007 O O . CYS A 1 118 ? 1.415 -14.845 6.772 1.00 97.31 118 CYS A O 1
ATOM 1009 N N . ILE A 1 119 ? 0.600 -12.941 5.888 1.00 97.12 119 ILE A N 1
ATOM 1010 C CA . ILE A 1 119 ? -0.622 -13.560 5.333 1.00 97.12 119 ILE A CA 1
ATOM 1011 C C . ILE A 1 119 ? -0.622 -13.657 3.805 1.00 97.12 119 ILE A C 1
ATOM 1013 O O . ILE A 1 119 ? -1.553 -14.205 3.221 1.00 97.12 119 ILE A O 1
ATOM 1017 N N . TYR A 1 120 ? 0.387 -13.079 3.161 1.00 98.12 120 TYR A N 1
ATOM 1018 C CA . TYR A 1 120 ? 0.421 -12.867 1.723 1.00 98.12 120 TYR A CA 1
ATOM 1019 C C . TYR A 1 120 ? 1.770 -13.306 1.162 1.00 98.12 120 TYR A C 1
ATOM 1021 O O . TYR A 1 120 ? 2.812 -13.005 1.754 1.00 98.12 120 TYR A O 1
ATOM 1029 N N . HIS A 1 121 ? 1.740 -13.985 0.023 1.00 97.62 121 HIS A N 1
ATOM 1030 C CA . HIS A 1 121 ? 2.898 -14.404 -0.746 1.00 97.62 121 HIS A CA 1
ATOM 1031 C C . HIS A 1 121 ? 2.884 -13.683 -2.089 1.00 97.62 121 HIS A C 1
ATOM 1033 O O . HIS A 1 121 ? 2.056 -13.965 -2.948 1.00 97.62 121 HIS A O 1
ATOM 1039 N N . TYR A 1 122 ? 3.808 -12.739 -2.225 1.00 96.50 122 TYR A N 1
ATOM 1040 C CA . TYR A 1 122 ? 4.070 -12.032 -3.464 1.00 96.50 122 TYR A CA 1
ATOM 1041 C C . TYR A 1 122 ? 5.059 -12.833 -4.310 1.00 96.50 122 TYR A C 1
ATOM 1043 O O . TYR A 1 122 ? 6.199 -13.070 -3.876 1.00 96.50 122 TYR A O 1
ATOM 1051 N N . GLU A 1 123 ? 4.647 -13.207 -5.514 1.00 95.81 123 GLU A N 1
ATOM 1052 C CA . GLU A 1 123 ? 5.466 -13.929 -6.478 1.00 95.81 123 GLU A CA 1
ATOM 1053 C C . GLU A 1 123 ? 6.016 -12.971 -7.525 1.00 95.81 123 GLU A C 1
ATOM 1055 O O . GLU A 1 123 ? 5.317 -12.322 -8.300 1.00 95.81 123 GLU A O 1
ATOM 1060 N N . PHE A 1 124 ? 7.339 -12.869 -7.557 1.00 93.31 124 PHE A N 1
ATOM 1061 C CA . PHE A 1 124 ? 7.998 -11.996 -8.502 1.00 93.31 124 PHE A CA 1
ATOM 1062 C C . PHE A 1 124 ? 7.775 -12.454 -9.943 1.00 93.31 124 PHE A C 1
ATOM 1064 O O . PHE A 1 124 ? 8.241 -13.516 -10.363 1.00 93.31 124 PHE A O 1
ATOM 1071 N N . ASN A 1 125 ? 7.189 -11.563 -10.735 1.00 91.81 125 ASN A N 1
ATOM 1072 C CA . ASN A 1 125 ? 6.982 -11.772 -12.154 1.00 91.81 125 ASN A CA 1
ATOM 1073 C C . ASN A 1 125 ? 8.013 -10.981 -12.988 1.00 91.81 125 ASN A C 1
ATOM 1075 O O . ASN A 1 125 ? 7.935 -9.749 -13.048 1.00 91.81 125 ASN A O 1
ATOM 1079 N N . PRO A 1 126 ? 8.963 -11.639 -13.686 1.00 89.31 126 PRO A N 1
ATOM 1080 C CA . PRO A 1 126 ? 9.954 -10.950 -14.521 1.00 89.31 126 PRO A CA 1
ATOM 1081 C C . PRO A 1 126 ? 9.333 -10.233 -15.729 1.00 89.31 126 PRO A C 1
ATOM 1083 O O . PRO A 1 126 ? 9.936 -9.304 -16.266 1.00 89.31 126 PRO A O 1
ATOM 1086 N N . ASN A 1 127 ? 8.131 -10.643 -16.140 1.00 89.94 127 ASN A N 1
ATOM 1087 C CA . ASN A 1 127 ? 7.358 -9.999 -17.201 1.00 89.94 127 ASN A CA 1
ATOM 1088 C C . ASN A 1 127 ? 6.389 -8.942 -16.651 1.00 89.94 127 ASN A C 1
ATOM 1090 O O . ASN A 1 127 ? 5.751 -8.223 -17.424 1.00 89.94 127 ASN A O 1
ATOM 1094 N N . GLY A 1 128 ? 6.294 -8.832 -15.323 1.00 90.75 128 GLY A N 1
ATOM 1095 C CA . GLY A 1 128 ? 5.464 -7.862 -14.634 1.00 90.75 128 GLY A CA 1
ATOM 1096 C C . GLY A 1 128 ? 5.848 -6.432 -14.999 1.00 90.75 128 GLY A C 1
ATOM 1097 O O . GLY A 1 128 ? 7.001 -6.113 -15.311 1.00 90.75 128 GLY A O 1
ATOM 1098 N N . ARG A 1 129 ? 4.864 -5.533 -14.938 1.00 91.88 129 ARG A N 1
ATOM 1099 C CA . ARG A 1 129 ? 5.016 -4.141 -15.380 1.00 91.88 129 ARG A CA 1
ATOM 1100 C C . ARG A 1 129 ? 6.170 -3.412 -14.694 1.00 91.88 129 ARG A C 1
ATOM 1102 O O . ARG A 1 129 ? 6.839 -2.595 -15.328 1.00 91.88 129 ARG A O 1
ATOM 1109 N N . TYR A 1 130 ? 6.409 -3.711 -13.415 1.00 87.88 130 TYR A N 1
ATOM 1110 C CA . TYR A 1 130 ? 7.513 -3.116 -12.674 1.00 87.88 130 TYR A CA 1
ATOM 1111 C C . TYR A 1 130 ? 8.870 -3.543 -13.229 1.00 87.88 130 TYR A C 1
ATOM 1113 O O . TYR A 1 130 ? 9.726 -2.688 -13.340 1.00 87.88 130 TYR A O 1
ATOM 1121 N N . GLU A 1 131 ? 9.115 -4.790 -13.621 1.00 89.75 131 GLU A N 1
ATOM 1122 C CA . GLU A 1 131 ? 10.454 -5.231 -14.071 1.00 89.75 131 GLU A CA 1
ATOM 1123 C C . GLU A 1 131 ? 10.663 -5.094 -15.577 1.00 89.75 131 GLU A C 1
ATOM 1125 O O . GLU A 1 131 ? 11.795 -5.163 -16.062 1.00 89.75 131 GLU A O 1
ATOM 1130 N N . ASN A 1 132 ? 9.582 -4.834 -16.309 1.00 91.38 132 ASN A N 1
ATOM 1131 C CA . ASN A 1 132 ? 9.605 -4.702 -17.752 1.00 91.38 132 ASN A CA 1
ATOM 1132 C C . ASN A 1 132 ? 10.631 -3.648 -18.222 1.00 91.38 132 ASN A C 1
ATOM 1134 O O . ASN A 1 132 ? 10.770 -2.572 -17.633 1.00 91.38 132 ASN A O 1
ATOM 1138 N N . LYS A 1 133 ? 11.366 -3.974 -19.291 1.00 92.00 133 LYS A N 1
ATOM 1139 C CA . LYS A 1 133 ? 12.411 -3.124 -19.891 1.00 92.00 133 LYS A CA 1
ATOM 1140 C C . LYS A 1 133 ? 11.976 -2.458 -21.200 1.00 92.00 133 LYS A C 1
ATOM 1142 O O . LYS A 1 133 ? 12.764 -1.742 -21.812 1.00 92.00 133 LYS A O 1
ATOM 1147 N N . ASN A 1 134 ? 10.744 -2.694 -21.647 1.00 94.88 134 ASN A N 1
ATOM 1148 C CA . ASN A 1 134 ? 10.187 -2.047 -22.825 1.00 94.88 134 ASN A CA 1
ATOM 1149 C C . ASN A 1 134 ? 10.115 -0.525 -22.601 1.00 94.88 134 ASN A C 1
ATOM 1151 O O . ASN 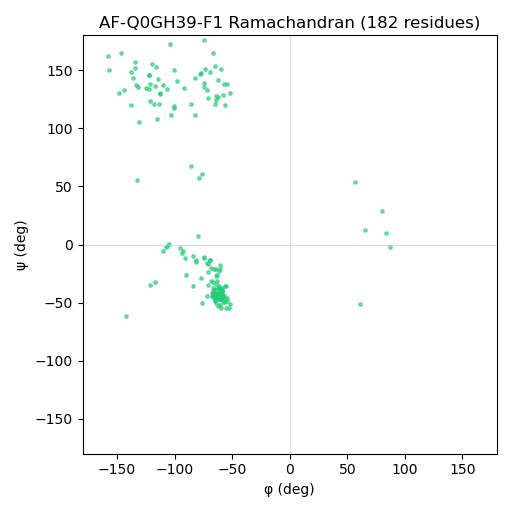A 1 134 ? 9.548 -0.056 -21.612 1.00 94.88 134 ASN A O 1
ATOM 1155 N N . LYS A 1 135 ? 10.685 0.249 -23.531 1.00 94.88 135 LYS A N 1
ATOM 1156 C CA . LYS A 1 135 ? 10.801 1.711 -23.417 1.00 94.88 135 LYS A CA 1
ATOM 1157 C C . LYS A 1 135 ? 9.450 2.422 -23.337 1.00 94.88 135 LYS A C 1
ATOM 1159 O O . LYS A 1 135 ? 9.340 3.401 -22.604 1.00 94.88 135 LYS A O 1
ATOM 1164 N N . GLU A 1 136 ? 8.432 1.938 -24.044 1.00 95.69 136 GLU A N 1
ATOM 1165 C CA . GLU A 1 136 ? 7.085 2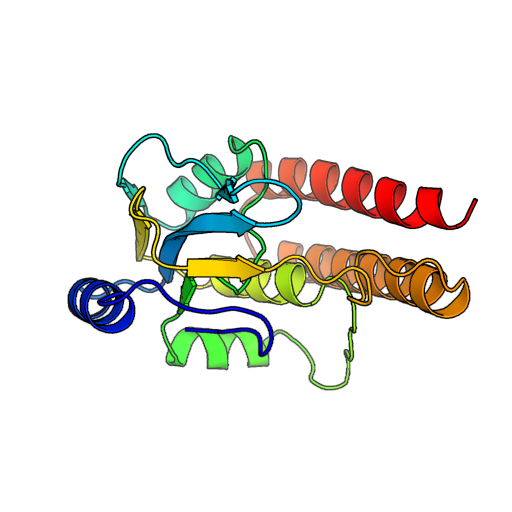.519 -24.013 1.00 95.69 136 GLU A CA 1
ATOM 1166 C C . GLU A 1 136 ? 6.439 2.307 -22.644 1.00 95.69 136 GLU A C 1
ATOM 1168 O O . GLU A 1 136 ? 5.929 3.259 -22.054 1.00 95.69 136 GLU A O 1
ATOM 1173 N N . ILE A 1 137 ? 6.553 1.096 -22.086 1.00 95.56 137 ILE A N 1
ATOM 1174 C CA . ILE A 1 137 ? 6.060 0.782 -20.735 1.00 95.56 137 ILE A CA 1
ATOM 1175 C C . ILE A 1 137 ? 6.784 1.630 -19.690 1.00 95.56 137 ILE A C 1
ATOM 1177 O O . ILE A 1 137 ? 6.145 2.221 -18.822 1.00 95.56 137 ILE A O 1
ATOM 1181 N N . LEU A 1 138 ? 8.110 1.733 -19.779 1.00 96.06 138 LEU A N 1
ATOM 1182 C CA . LEU A 1 138 ? 8.896 2.557 -18.863 1.00 96.06 138 LEU A CA 1
ATOM 1183 C C . LEU A 1 138 ? 8.510 4.038 -18.957 1.00 96.06 138 LEU A C 1
ATOM 1185 O O . LEU A 1 138 ? 8.397 4.707 -17.927 1.00 96.06 138 LEU A O 1
ATOM 1189 N N . ASN A 1 139 ? 8.282 4.551 -20.169 1.00 96.62 139 ASN A N 1
ATOM 1190 C CA . ASN A 1 139 ? 7.860 5.935 -20.366 1.00 96.62 139 ASN A CA 1
ATOM 1191 C C . ASN A 1 139 ? 6.458 6.157 -19.792 1.00 96.62 139 ASN A C 1
ATOM 1193 O O . ASN A 1 139 ? 6.258 7.122 -19.056 1.00 96.62 139 ASN A O 1
ATOM 1197 N N . GLN A 1 140 ? 5.522 5.236 -20.039 1.00 96.56 140 GLN A N 1
ATOM 1198 C CA . GLN A 1 140 ? 4.187 5.283 -19.448 1.00 96.56 140 GLN A CA 1
ATOM 1199 C C . GLN A 1 140 ? 4.257 5.262 -17.917 1.00 96.56 140 GLN A C 1
ATOM 1201 O O . GLN A 1 140 ? 3.621 6.090 -17.276 1.00 96.56 140 GLN A O 1
ATOM 1206 N N . ASN A 1 141 ? 5.084 4.394 -17.323 1.00 96.62 141 ASN A N 1
ATOM 1207 C CA . ASN A 1 141 ? 5.266 4.333 -15.870 1.00 96.62 141 ASN A CA 1
ATOM 1208 C C . ASN A 1 141 ? 5.759 5.669 -15.297 1.00 96.62 141 ASN A C 1
ATOM 1210 O O . ASN A 1 141 ? 5.308 6.093 -14.234 1.00 96.62 141 ASN A O 1
ATOM 1214 N N . TYR A 1 142 ? 6.677 6.348 -15.991 1.00 96.75 142 TYR A N 1
ATOM 1215 C CA . TYR A 1 142 ? 7.149 7.670 -15.579 1.00 96.75 142 TYR A CA 1
ATOM 1216 C C . TYR A 1 142 ? 6.046 8.735 -15.669 1.00 96.75 142 TYR A C 1
ATOM 1218 O O . TYR A 1 142 ? 5.871 9.503 -14.718 1.00 96.75 142 TYR A O 1
ATOM 1226 N N . GLN A 1 143 ? 5.281 8.771 -16.766 1.00 96.81 143 GLN A N 1
ATOM 1227 C CA . GLN A 1 143 ? 4.169 9.719 -16.914 1.00 96.81 143 GLN A CA 1
ATOM 1228 C C . GLN A 1 143 ? 3.071 9.471 -15.872 1.00 96.81 143 GLN A C 1
ATOM 1230 O O . GLN A 1 143 ? 2.618 10.417 -15.225 1.00 96.81 143 GLN A O 1
ATOM 1235 N N . ASP A 1 144 ? 2.705 8.210 -15.645 1.00 96.62 144 ASP A N 1
ATOM 1236 C CA . ASP A 1 144 ? 1.702 7.813 -14.657 1.00 96.62 144 ASP A CA 1
ATOM 1237 C C . ASP A 1 144 ? 2.162 8.146 -13.235 1.00 96.62 144 ASP A C 1
ATOM 1239 O O . ASP A 1 144 ? 1.407 8.744 -12.469 1.00 96.62 144 ASP A O 1
ATOM 1243 N N . LYS A 1 145 ? 3.433 7.883 -12.893 1.00 96.56 145 LYS A N 1
ATOM 1244 C CA . LYS A 1 145 ? 3.993 8.272 -11.590 1.00 96.56 145 LYS A CA 1
ATOM 1245 C C . LYS A 1 145 ? 3.936 9.786 -11.382 1.00 96.56 145 LYS A C 1
ATOM 1247 O O . LYS A 1 145 ? 3.541 10.235 -10.307 1.00 96.56 145 LYS A O 1
ATOM 1252 N N . LYS A 1 146 ? 4.290 10.578 -12.401 1.00 96.81 146 LYS A N 1
ATOM 1253 C CA . LYS A 1 146 ? 4.209 12.046 -12.346 1.00 96.81 146 LYS A CA 1
ATOM 1254 C C . LYS A 1 146 ? 2.761 12.520 -12.171 1.00 96.81 146 LYS A C 1
ATOM 1256 O O . LYS A 1 146 ? 2.512 13.419 -11.367 1.00 96.81 146 LYS A O 1
ATOM 1261 N N . L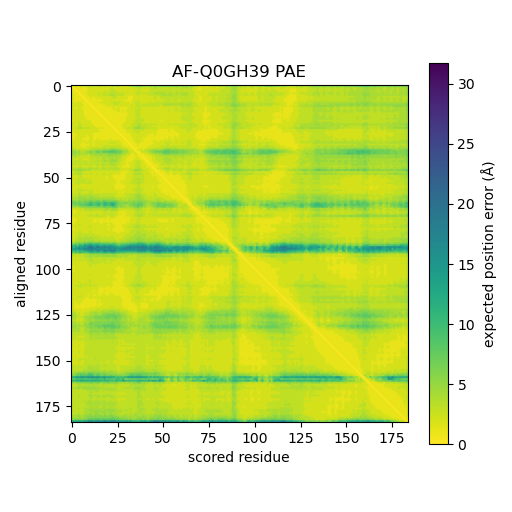YS A 1 147 ? 1.813 11.906 -12.888 1.00 95.94 147 LYS A N 1
ATOM 1262 C CA . LYS A 1 147 ? 0.374 12.189 -12.777 1.00 95.94 147 LYS A CA 1
ATOM 1263 C C . LYS A 1 147 ? -0.146 11.857 -11.373 1.00 95.94 147 LYS A C 1
ATOM 1265 O O . LYS A 1 147 ? -0.671 12.753 -10.718 1.00 95.94 147 LYS A O 1
ATOM 1270 N N . SER A 1 148 ? 0.094 10.638 -10.883 1.00 96.12 148 SER A N 1
ATOM 1271 C CA . SER A 1 148 ? -0.242 10.177 -9.524 1.00 96.12 148 SER A CA 1
ATOM 1272 C C . SER A 1 148 ? 0.290 11.136 -8.452 1.00 96.12 148 SER A C 1
ATOM 1274 O O . SER A 1 148 ? -0.474 11.664 -7.644 1.00 96.12 148 SER A O 1
ATOM 1276 N N . ASN A 1 149 ? 1.580 11.485 -8.518 1.00 96.81 149 ASN A N 1
ATOM 1277 C CA . ASN A 1 149 ? 2.199 12.448 -7.605 1.00 96.81 149 ASN A CA 1
ATOM 1278 C C . ASN A 1 149 ? 1.532 13.837 -7.659 1.00 96.81 149 ASN A C 1
ATOM 1280 O O . ASN A 1 149 ? 1.408 14.506 -6.632 1.00 96.81 149 ASN A O 1
ATOM 1284 N N . GLY A 1 150 ? 1.135 14.297 -8.849 1.00 96.00 150 GLY A N 1
ATOM 1285 C CA . GLY A 1 150 ? 0.433 15.568 -9.034 1.00 96.00 150 GLY A CA 1
ATOM 1286 C C . GLY A 1 150 ? -0.950 15.578 -8.383 1.00 96.00 150 GLY A C 1
ATOM 1287 O O . GLY A 1 150 ? -1.302 16.553 -7.717 1.00 96.00 150 GLY A O 1
ATOM 1288 N N . ILE A 1 151 ? -1.697 14.480 -8.518 1.00 95.31 151 ILE A N 1
ATOM 1289 C CA . ILE A 1 151 ? -3.016 14.302 -7.897 1.00 95.31 151 ILE A CA 1
ATOM 1290 C C . ILE A 1 151 ? -2.880 14.287 -6.371 1.00 95.31 151 ILE A C 1
ATOM 1292 O O . ILE A 1 151 ? -3.561 15.056 -5.693 1.00 95.31 151 ILE A O 1
ATOM 1296 N N . ILE A 1 152 ? -1.934 13.508 -5.833 1.00 95.75 152 ILE A N 1
ATOM 1297 C CA . ILE A 1 152 ? -1.663 13.442 -4.388 1.00 95.75 152 ILE A CA 1
ATOM 1298 C C . ILE A 1 152 ? -1.357 14.835 -3.823 1.00 95.75 152 ILE A C 1
ATOM 1300 O O . ILE A 1 152 ? -1.954 15.237 -2.831 1.00 95.75 152 ILE A O 1
ATOM 1304 N N . LYS A 1 153 ? -0.491 15.619 -4.482 1.00 95.81 153 LYS A N 1
ATOM 1305 C CA . LYS A 1 153 ? -0.162 16.997 -4.060 1.00 95.81 153 LYS A CA 1
ATOM 1306 C C . LYS A 1 153 ? -1.343 17.965 -4.112 1.00 95.81 153 LYS A C 1
ATOM 1308 O O . LYS A 1 153 ? -1.328 18.995 -3.440 1.00 95.81 153 LYS A O 1
ATOM 1313 N N . LYS A 1 154 ? -2.324 17.711 -4.979 1.00 94.19 154 LYS A N 1
ATOM 1314 C CA . LYS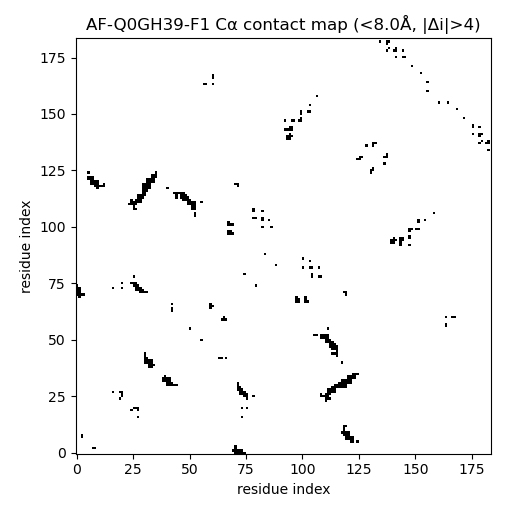 A 1 154 ? -3.544 18.517 -5.039 1.00 94.19 154 LYS A CA 1
ATOM 1315 C C . LYS A 1 154 ? -4.457 18.158 -3.871 1.00 94.19 154 LYS A C 1
ATOM 1317 O O . LYS A 1 154 ? -4.869 19.061 -3.150 1.00 94.19 154 LYS A O 1
ATOM 1322 N N . LEU A 1 155 ? -4.711 16.864 -3.679 1.00 93.81 155 LEU A N 1
ATOM 1323 C CA . LEU A 1 155 ? -5.569 16.343 -2.615 1.00 93.81 155 LEU A CA 1
ATOM 1324 C C . LEU A 1 155 ? -5.006 16.639 -1.222 1.00 93.81 155 LEU A C 1
ATOM 1326 O O . LEU A 1 155 ? -5.764 16.953 -0.315 1.00 93.81 155 LEU A O 1
ATOM 1330 N N . SER A 1 156 ? -3.683 16.649 -1.056 1.00 94.81 156 SER A N 1
ATOM 1331 C CA . SER A 1 156 ? -3.038 16.945 0.229 1.00 94.81 156 SER A CA 1
ATOM 1332 C C . SER A 1 156 ? -3.343 18.319 0.796 1.00 94.81 156 SER A C 1
ATOM 1334 O O . SER A 1 156 ? -3.188 18.523 1.992 1.00 94.81 156 SER A O 1
ATOM 1336 N N . LYS A 1 157 ? -3.775 19.268 -0.040 1.00 93.50 157 LYS A N 1
ATOM 1337 C CA . LYS A 1 157 ? -4.183 20.602 0.418 1.00 93.50 157 LYS A CA 1
ATOM 1338 C C . LYS A 1 157 ? -5.500 20.579 1.195 1.00 93.50 157 LYS A C 1
ATOM 1340 O O . LYS A 1 157 ? -5.802 21.546 1.880 1.00 93.50 157 LYS A O 1
ATOM 1345 N N . GLU A 1 158 ? -6.275 19.503 1.075 1.00 91.88 158 GLU A N 1
ATOM 1346 C CA . GLU A 1 158 ? -7.537 19.310 1.795 1.00 91.88 158 GLU A CA 1
ATOM 1347 C C . GLU A 1 158 ? -7.323 18.732 3.206 1.00 91.88 158 GLU A C 1
ATOM 1349 O O . GLU A 1 158 ? -8.263 18.707 3.997 1.00 91.88 158 GLU A O 1
ATOM 1354 N N . PHE A 1 159 ? -6.106 18.283 3.544 1.00 88.38 159 PHE A N 1
ATOM 1355 C CA . PHE A 1 159 ? -5.816 17.569 4.790 1.00 88.38 159 PHE A CA 1
ATOM 1356 C C . PHE A 1 159 ? -4.731 18.271 5.619 1.00 88.38 159 PHE A C 1
ATOM 1358 O O . PHE A 1 159 ? -3.671 18.630 5.107 1.00 88.38 159 PHE A O 1
ATOM 1365 N N . ALA A 1 160 ? -4.964 18.419 6.925 1.00 83.00 160 ALA A N 1
ATOM 1366 C CA . ALA A 1 160 ? -4.071 19.124 7.850 1.00 83.00 160 ALA A CA 1
ATOM 1367 C C . ALA A 1 160 ? -2.958 18.213 8.415 1.00 83.00 160 ALA A C 1
ATOM 1369 O O . ALA A 1 160 ? -2.945 17.901 9.604 1.00 83.00 160 ALA A O 1
ATOM 1370 N N . HIS A 1 161 ? -2.026 17.778 7.557 1.00 86.75 161 HIS A N 1
ATOM 1371 C CA . HIS A 1 161 ? -0.929 16.855 7.911 1.00 86.75 161 HIS A CA 1
ATOM 1372 C C . HIS A 1 161 ? 0.442 17.329 7.402 1.00 86.75 161 HIS A C 1
ATOM 1374 O O . HIS A 1 161 ? 1.130 16.612 6.677 1.00 86.75 161 HIS A O 1
ATOM 1380 N N . ASP A 1 162 ? 0.847 18.548 7.758 1.00 83.75 162 ASP A N 1
ATOM 1381 C CA . ASP A 1 162 ? 2.003 19.224 7.144 1.00 83.75 162 ASP A CA 1
ATOM 1382 C C . ASP A 1 162 ? 3.329 18.460 7.274 1.00 83.75 162 ASP A C 1
ATOM 1384 O O . ASP A 1 162 ? 4.036 18.295 6.279 1.00 83.75 162 ASP A O 1
ATOM 1388 N N . GLU A 1 163 ? 3.660 17.938 8.459 1.00 89.44 163 GLU A N 1
ATOM 1389 C CA . GLU A 1 163 ? 4.915 17.199 8.674 1.00 89.44 163 GLU A CA 1
ATOM 1390 C C . GLU A 1 163 ? 4.951 15.891 7.864 1.00 89.44 163 GLU A C 1
ATOM 1392 O O . GLU A 1 163 ? 5.929 15.592 7.170 1.00 89.44 163 GLU A O 1
ATOM 1397 N N . PHE A 1 164 ? 3.846 15.140 7.872 1.00 93.31 164 PHE A N 1
ATOM 1398 C CA . PHE A 1 164 ? 3.706 13.936 7.055 1.00 93.31 164 PHE A CA 1
ATOM 1399 C C . PHE A 1 164 ? 3.800 14.264 5.561 1.00 93.31 164 PHE A C 1
ATOM 1401 O O . PHE A 1 164 ? 4.512 13.580 4.826 1.00 93.31 164 PHE A O 1
ATOM 1408 N N . HIS A 1 165 ? 3.121 15.317 5.098 1.00 94.94 165 HIS A N 1
ATOM 1409 C CA . HIS A 1 165 ? 3.126 15.713 3.691 1.00 94.94 165 HIS A CA 1
ATOM 1410 C C . HIS A 1 165 ? 4.507 16.159 3.211 1.00 94.94 165 HIS A C 1
ATOM 1412 O O . HIS A 1 165 ? 4.904 15.795 2.102 1.00 94.94 165 HIS A O 1
ATOM 1418 N N . GLN A 1 166 ? 5.274 16.875 4.038 1.00 93.25 166 GLN A N 1
ATOM 1419 C CA . GLN A 1 166 ? 6.669 17.188 3.723 1.00 93.25 166 GLN A CA 1
ATOM 1420 C C . GLN A 1 166 ? 7.460 15.903 3.469 1.00 93.25 166 GLN A C 1
ATOM 1422 O O . GLN A 1 166 ? 8.085 15.758 2.411 1.00 93.25 166 GLN A O 1
ATOM 1427 N N . LYS A 1 167 ? 7.357 14.923 4.378 1.00 93.50 167 LYS A N 1
ATOM 1428 C CA . LYS A 1 167 ? 8.073 13.654 4.223 1.00 93.50 167 LYS A CA 1
ATOM 1429 C C . LYS A 1 167 ? 7.598 12.849 3.018 1.00 93.50 167 LYS A C 1
ATOM 1431 O O . LYS A 1 167 ? 8.411 12.305 2.266 1.00 93.50 167 LYS A O 1
ATOM 1436 N N . LEU A 1 168 ? 6.287 12.802 2.810 1.00 94.88 168 LEU A N 1
ATOM 1437 C CA . LEU A 1 168 ? 5.655 12.166 1.663 1.00 94.88 168 LEU A CA 1
ATOM 1438 C C . LEU A 1 168 ? 6.220 12.726 0.356 1.00 94.88 168 LEU A C 1
ATOM 1440 O O . LEU A 1 168 ? 6.627 11.960 -0.515 1.00 94.88 168 LEU A O 1
ATOM 1444 N N . PHE A 1 169 ? 6.302 14.049 0.210 1.00 95.75 169 PHE A N 1
ATOM 1445 C CA . PHE A 1 169 ? 6.767 14.664 -1.033 1.00 95.75 169 PHE A CA 1
ATOM 1446 C C . PHE A 1 169 ? 8.243 14.395 -1.329 1.00 95.75 169 PHE A C 1
ATOM 1448 O O . PHE A 1 169 ? 8.595 14.235 -2.502 1.00 95.75 169 PHE A O 1
ATOM 1455 N N . GLU A 1 170 ? 9.094 14.277 -0.308 1.00 94.69 170 GLU A N 1
ATOM 1456 C CA . GLU A 1 170 ? 10.473 13.803 -0.487 1.00 94.69 170 GLU A CA 1
ATOM 1457 C C . GLU A 1 170 ? 10.505 12.388 -1.075 1.00 94.69 170 GLU A C 1
ATOM 1459 O O . GLU A 1 170 ? 11.235 12.118 -2.035 1.00 94.69 170 GLU A O 1
ATOM 1464 N N . VAL A 1 171 ? 9.688 11.485 -0.523 1.00 94.31 171 VAL A N 1
ATOM 1465 C CA . VAL A 1 171 ? 9.605 10.088 -0.966 1.00 94.31 171 VAL A CA 1
ATOM 1466 C C . VAL A 1 171 ? 9.069 9.997 -2.389 1.00 94.31 171 VAL A C 1
ATOM 1468 O O . VAL A 1 171 ? 9.712 9.368 -3.230 1.00 94.31 171 VAL A O 1
ATOM 1471 N N . LEU A 1 172 ? 7.965 10.684 -2.694 1.00 95.81 172 LEU A N 1
ATOM 1472 C CA . LEU A 1 172 ? 7.375 10.705 -4.034 1.00 95.81 172 LEU A CA 1
ATOM 1473 C C . LEU A 1 172 ? 8.358 11.241 -5.083 1.00 95.81 172 LEU A C 1
ATOM 1475 O O . LEU A 1 172 ? 8.452 10.675 -6.175 1.00 95.81 172 LEU A O 1
ATOM 1479 N N . LYS A 1 173 ? 9.131 12.286 -4.747 1.00 96.44 173 LYS A N 1
ATOM 1480 C CA . LYS A 1 173 ? 10.168 12.850 -5.626 1.00 96.44 173 LYS A CA 1
ATOM 1481 C C . LYS A 1 173 ? 11.306 11.857 -5.873 1.00 96.44 173 LYS A C 1
ATOM 1483 O O . LYS A 1 173 ? 11.755 11.708 -7.009 1.00 96.44 173 LYS A O 1
ATOM 1488 N N . ARG A 1 174 ? 11.771 11.165 -4.828 1.00 95.12 174 ARG A N 1
ATOM 1489 C CA . ARG A 1 174 ? 12.821 10.139 -4.942 1.00 95.12 174 ARG A CA 1
ATOM 1490 C C . ARG A 1 174 ? 12.365 8.957 -5.798 1.00 95.12 174 ARG A C 1
ATOM 1492 O O . ARG A 1 174 ? 13.119 8.494 -6.649 1.00 95.12 174 ARG A O 1
ATOM 1499 N N . GLU A 1 175 ? 11.142 8.479 -5.588 1.00 94.38 175 GLU A N 1
ATOM 1500 C CA . GLU A 1 175 ? 10.564 7.381 -6.368 1.00 94.38 175 GLU A CA 1
ATOM 1501 C C . GLU A 1 175 ? 10.372 7.761 -7.839 1.00 94.38 175 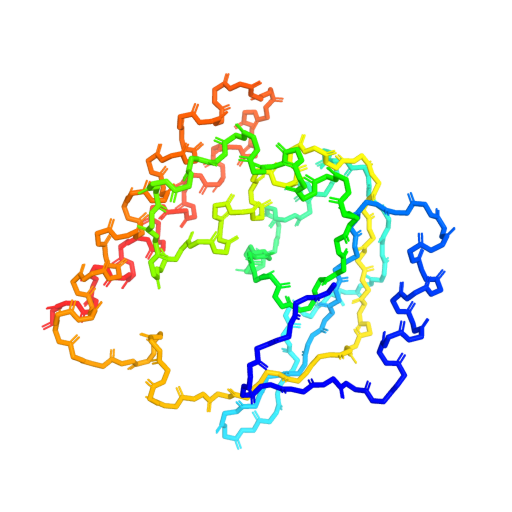GLU A C 1
ATOM 1503 O O . GLU A 1 175 ? 10.731 6.982 -8.719 1.00 94.38 175 GLU A O 1
ATOM 1508 N N . GLU A 1 176 ? 9.876 8.969 -8.120 1.00 96.31 176 GLU A N 1
ATOM 1509 C CA . GLU A 1 176 ? 9.746 9.494 -9.485 1.00 96.31 176 GLU A CA 1
ATOM 1510 C C . GLU A 1 176 ? 11.101 9.558 -10.202 1.00 96.31 176 GLU A C 1
ATOM 1512 O O . GLU A 1 176 ? 11.221 9.106 -11.342 1.00 96.31 176 GLU A O 1
ATOM 1517 N N . ALA A 1 177 ? 12.144 10.045 -9.521 1.00 96.75 177 ALA A N 1
ATOM 1518 C CA . ALA A 1 177 ? 13.503 10.050 -10.058 1.00 96.75 177 ALA A CA 1
ATOM 1519 C C . ALA A 1 177 ? 14.020 8.628 -10.338 1.00 96.75 177 ALA A C 1
ATOM 1521 O O . ALA A 1 177 ? 14.673 8.401 -11.359 1.00 96.75 177 ALA A O 1
ATOM 1522 N N . GLY A 1 178 ? 13.696 7.664 -9.470 1.00 95.12 178 GLY A N 1
ATOM 1523 C CA . GLY A 1 178 ? 14.011 6.248 -9.666 1.00 95.12 178 GLY A CA 1
ATOM 1524 C C . GLY A 1 178 ? 13.371 5.675 -10.930 1.00 95.12 178 GLY A C 1
ATOM 1525 O O . GLY A 1 178 ? 14.064 5.053 -11.730 1.00 95.12 178 GLY A O 1
ATOM 1526 N N . VAL A 1 179 ? 12.081 5.944 -11.155 1.00 94.88 179 VAL A N 1
ATOM 1527 C CA . VAL A 1 179 ? 11.376 5.518 -12.377 1.00 94.88 179 VAL A CA 1
ATOM 1528 C C . VAL A 1 179 ? 11.970 6.198 -13.613 1.00 94.88 179 VAL A C 1
ATOM 1530 O O . VAL A 1 179 ? 12.262 5.523 -14.596 1.00 94.88 179 VAL A O 1
ATOM 1533 N N . LYS A 1 180 ? 12.243 7.508 -13.549 1.00 95.56 180 LYS A N 1
ATOM 1534 C CA . LYS A 1 180 ? 12.866 8.259 -14.652 1.00 95.56 180 LYS A CA 1
ATOM 1535 C C . LYS A 1 180 ? 14.239 7.708 -15.038 1.00 95.56 180 LYS A C 1
ATOM 1537 O O . LYS A 1 180 ? 14.563 7.641 -16.218 1.00 95.56 180 LYS A O 1
ATOM 1542 N N . ASN A 1 181 ? 15.056 7.318 -14.061 1.00 95.56 181 ASN A N 1
ATOM 1543 C CA . ASN A 1 181 ? 16.396 6.791 -14.322 1.00 95.56 181 ASN A CA 1
ATOM 1544 C C . ASN A 1 181 ? 16.385 5.472 -15.099 1.00 95.56 181 ASN A C 1
ATOM 1546 O O . ASN A 1 181 ? 17.380 5.166 -15.740 1.00 95.56 181 ASN A O 1
ATOM 1550 N N . ARG A 1 182 ? 15.274 4.729 -15.092 1.00 93.50 182 ARG A N 1
ATOM 1551 C CA . ARG A 1 182 ? 15.132 3.496 -15.876 1.00 93.50 182 ARG A CA 1
ATOM 1552 C C . ARG A 1 182 ? 14.936 3.736 -17.372 1.00 93.50 182 ARG A C 1
ATOM 1554 O O . ARG A 1 182 ? 14.986 2.781 -18.132 1.00 93.50 182 ARG A O 1
ATOM 1561 N N . LEU A 1 183 ? 14.686 4.981 -17.784 1.00 90.81 183 LEU A N 1
ATOM 1562 C CA . LEU A 1 183 ? 14.579 5.374 -19.194 1.00 90.81 183 LEU A CA 1
ATOM 1563 C C . LEU A 1 183 ? 15.936 5.605 -19.866 1.00 90.81 183 LEU A C 1
ATOM 1565 O O . LEU A 1 183 ? 15.975 5.760 -21.086 1.00 90.81 183 LEU A O 1
ATOM 1569 N N . LYS A 1 184 ? 17.006 5.704 -19.073 1.00 85.00 184 LYS A N 1
ATOM 1570 C CA . LYS A 1 184 ? 18.382 5.852 -19.550 1.00 85.00 184 LYS A CA 1
ATOM 1571 C C . LYS A 1 184 ? 18.936 4.485 -19.924 1.00 85.00 184 LYS A C 1
ATOM 1573 O O . LYS A 1 184 ? 19.577 4.412 -20.991 1.00 85.00 184 LYS A O 1
#

Organism: Campylobacter jejuni (NCBI:txid197)

Foldseek 3Di:
DDDDPQKDWDVCLCVVQVVVVVVVFQKEAEWAWEDDPDTDIPQQDVAKDKDFLLRVLVVLLPGPDNRLAPPRMDGDPVLLVVLCVLPDPVLDAPACPSVLSVLSSSLPGGMYIYHHDHTIYHYDDCCDLVNDLDLVSLVSNLVRLVVSLVSSVVVCVVDDRVVSVVSVNVVSVVVSVVSVVSND

pLDDT: mean 94.25, std 4.81, range [66.62, 98.69]

InterPro domains:
  IPR029044 Nucleotide-diphospho-sugar transferases [G3DSA:3.90.550.10] (1-116)
  IPR029044 Nucleotide-diphospho-sugar transferases [SSF53448] (1-141)

Nearest PDB structures (foldseek):
  8sne-assembly1_A  TM=4.386E-01  e=3.031E-01  Paramecium bursaria Chlorella virus CZ-2
  6zrn-assembly1_D  TM=7.357E-01  e=4.038E+00  Homo sapiens
  6zqt-assembly2_D  TM=7.308E-01  e=4.798E+00  Homo sapiens
  6l55-assembly1_C-5  TM=7.060E-01  e=9.571E+00  Tegillarca granosa
  2pfd-assembly1_A  TM=3.913E-01  e=9.036E+00  Rattus norvegicus

Radius of gyration: 16.39 Å; Cα contacts (8 Å, |Δi|>4): 255; chains: 1; bounding box: 36×41×41 Å

Sequence (184 aa):
MFLDSDDFLTPGACEIAFKEMKKGFDLLCFDAFVHRVKTKQFYRFKQDGVFNQKEFLEFLSKQRHFCWSVWTKCFRKDIILKSFEKIKIDERLSYGEDVLFCYVYFMFCEKIAVFKTCIYHYEFNPNGRYENKNKEILNQNYQDKKKSNGIIKKLSKEFAHDEFHQKLFEVLKREEAGVKNRLK

Solvent-accessible surface area (backbone atoms only — not comparable to full-atom values): 10259 Å² total; per-residue (Å²): 100,55,79,60,93,76,42,51,67,39,91,62,33,68,59,53,51,50,61,52,43,73,74,68,42,41,33,40,41,40,12,26,36,37,35,77,92,60,77,40,79,36,91,64,50,93,55,66,48,76,29,43,39,69,58,43,49,56,50,40,72,72,41,97,61,66,84,34,62,54,55,45,30,40,62,40,66,71,54,53,55,57,34,52,75,75,47,63,84,86,67,78,52,94,27,47,47,42,45,43,52,46,54,52,39,51,77,72,37,60,37,36,36,38,34,49,59,59,34,29,38,46,53,65,52,75,82,33,82,85,62,44,80,52,65,68,62,43,50,48,37,36,53,23,33,52,49,32,54,52,52,50,62,57,58,49,74,80,50,100,46,66,72,52,49,56,55,48,50,56,50,54,53,53,52,47,52,55,47,51,58,72,74,110

Mean predicted aligned error: 3.29 Å